Protein AF-0000000078836861 (afdb_homodimer)

Structure (mmCIF, N/CA/C/O backbone):
data_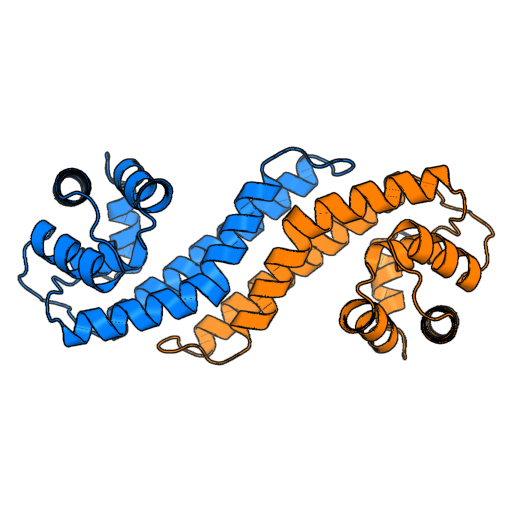AF-0000000078836861-model_v1
#
loop_
_entity.id
_entity.type
_entity.pdbx_description
1 polymer 'TIGR02444 family protein'
#
loop_
_atom_site.group_PDB
_atom_site.id
_atom_site.type_symbol
_atom_site.label_atom_id
_atom_site.label_alt_id
_atom_site.label_comp_id
_atom_site.label_asym_id
_atom_site.label_entity_id
_atom_site.label_seq_id
_atom_site.pdbx_PDB_ins_code
_atom_site.Cartn_x
_atom_site.Cartn_y
_atom_site.Cartn_z
_atom_site.occupancy
_atom_site.B_iso_or_equiv
_atom_site.auth_seq_id
_atom_site.auth_comp_id
_atom_site.auth_asym_id
_atom_site.auth_atom_id
_atom_site.pdbx_PDB_model_num
ATOM 1 N N . MET A 1 1 ? -6.277 30.219 -0.854 1 81.12 1 MET A N 1
ATOM 2 C CA . MET A 1 1 ? -5.488 29.156 -1.475 1 81.12 1 MET A CA 1
ATOM 3 C C . MET A 1 1 ? -5.879 27.797 -0.919 1 81.12 1 MET A C 1
ATOM 5 O O . MET A 1 1 ? -6.148 27.656 0.276 1 81.12 1 MET A O 1
ATOM 9 N N . ASP A 1 2 ? -6.094 26.844 -1.821 1 92.19 2 ASP A N 1
ATOM 10 C CA . ASP A 1 2 ? -6.445 25.469 -1.448 1 92.19 2 ASP A CA 1
ATOM 11 C C . ASP A 1 2 ? -5.316 24.812 -0.662 1 92.19 2 ASP A C 1
ATOM 13 O O . ASP A 1 2 ? -4.141 25.047 -0.934 1 92.19 2 ASP A O 1
ATOM 17 N N . ILE A 1 3 ? -5.59 24.062 0.291 1 95.19 3 ILE A N 1
ATOM 18 C CA . ILE A 1 3 ? -4.598 23.531 1.217 1 95.19 3 ILE A CA 1
ATOM 19 C C . ILE A 1 3 ? -3.59 22.672 0.454 1 95.19 3 ILE A C 1
ATOM 21 O O . ILE A 1 3 ? -2.402 22.656 0.789 1 95.19 3 ILE A O 1
ATOM 25 N N . TRP A 1 4 ? -4.051 22.031 -0.562 1 96.81 4 TRP A N 1
ATOM 26 C CA . TRP A 1 4 ? -3.123 21.188 -1.3 1 96.81 4 TRP A CA 1
ATOM 27 C C . TRP A 1 4 ? -2.096 22.031 -2.051 1 96.81 4 TRP A C 1
ATOM 29 O O . TRP A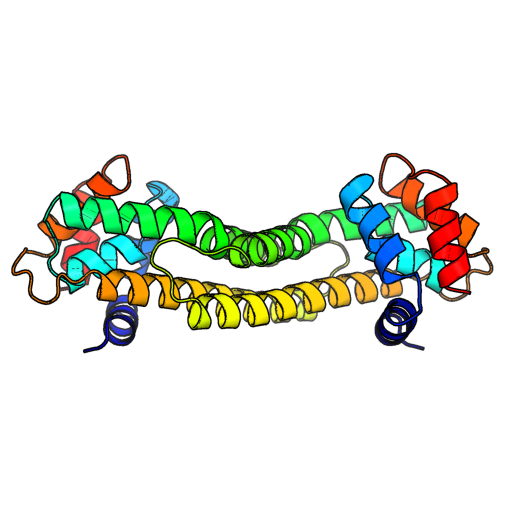 1 4 ? -0.898 21.734 -2.012 1 96.81 4 TRP A O 1
ATOM 39 N N . ASP A 1 5 ? -2.543 23.031 -2.725 1 96.69 5 ASP A N 1
ATOM 40 C CA . ASP A 1 5 ? -1.635 23.938 -3.424 1 96.69 5 ASP A CA 1
ATOM 41 C C . ASP A 1 5 ? -0.66 24.609 -2.451 1 96.69 5 ASP A C 1
ATOM 43 O O . ASP A 1 5 ? 0.527 24.75 -2.752 1 96.69 5 ASP A O 1
ATOM 47 N N . TRP A 1 6 ? -1.239 25 -1.369 1 96.81 6 TRP A N 1
ATOM 48 C CA . TRP A 1 6 ? -0.386 25.594 -0.347 1 96.81 6 TRP A CA 1
ATOM 49 C C . TRP A 1 6 ? 0.679 24.609 0.117 1 96.81 6 TRP A C 1
ATOM 51 O O . TRP A 1 6 ? 1.854 24.969 0.242 1 96.81 6 TRP A O 1
ATOM 61 N N . ALA A 1 7 ? 0.324 23.375 0.418 1 97.38 7 ALA A N 1
ATOM 62 C CA . ALA A 1 7 ? 1.242 22.359 0.918 1 97.38 7 ALA A CA 1
ATOM 63 C C . ALA A 1 7 ? 2.332 22.047 -0.106 1 97.38 7 ALA A C 1
ATOM 65 O O . ALA A 1 7 ? 3.498 21.875 0.253 1 97.38 7 ALA A O 1
ATOM 66 N N . LEU A 1 8 ? 1.899 21.969 -1.376 1 97.12 8 LEU A N 1
ATOM 67 C CA . LEU A 1 8 ? 2.875 21.734 -2.434 1 97.12 8 LEU A CA 1
ATOM 68 C C . LEU A 1 8 ? 3.906 22.859 -2.488 1 97.12 8 LEU A C 1
ATOM 70 O O . LEU A 1 8 ? 5.102 22.594 -2.637 1 97.12 8 LEU A O 1
ATOM 74 N N . ALA A 1 9 ? 3.447 24.078 -2.383 1 97.06 9 ALA A N 1
ATOM 75 C CA . ALA A 1 9 ? 4.348 25.234 -2.369 1 97.06 9 ALA A CA 1
ATOM 76 C C . ALA A 1 9 ? 5.254 25.203 -1.143 1 97.06 9 ALA A C 1
ATOM 78 O O . ALA A 1 9 ? 6.457 25.453 -1.248 1 97.06 9 ALA A O 1
ATOM 79 N N . ALA A 1 10 ? 4.66 24.938 -0.034 1 97 10 ALA A N 1
ATOM 80 C CA . ALA A 1 10 ? 5.414 24.859 1.213 1 97 10 ALA A CA 1
ATOM 81 C C . ALA A 1 10 ? 6.512 23.812 1.122 1 97 10 ALA A C 1
ATOM 83 O O . ALA A 1 10 ? 7.652 24.047 1.521 1 97 10 ALA A O 1
ATOM 84 N N . TYR A 1 11 ? 6.164 22.688 0.61 1 96.12 11 TYR A N 1
ATOM 85 C CA . TYR A 1 11 ? 7.102 21.578 0.541 1 96.12 11 TYR A CA 1
ATOM 86 C C . TYR A 1 11 ? 8.242 21.875 -0.418 1 96.12 11 TYR A C 1
ATOM 88 O O . TYR A 1 11 ? 9.328 21.297 -0.312 1 96.12 11 TYR A O 1
ATOM 96 N N . GLY A 1 12 ? 8.055 22.734 -1.297 1 96.44 12 GLY A N 1
ATOM 97 C CA . GLY A 1 12 ? 9.094 23.156 -2.223 1 96.44 12 GLY A CA 1
ATOM 98 C C . GLY A 1 12 ? 10.094 24.125 -1.598 1 96.44 12 GLY A C 1
ATOM 99 O O . GLY A 1 12 ? 11.156 24.375 -2.166 1 96.44 12 GLY A O 1
ATOM 100 N N . ARG A 1 13 ? 9.828 24.641 -0.448 1 97.12 13 ARG A N 1
ATOM 101 C CA . ARG A 1 13 ? 10.711 25.578 0.228 1 97.12 13 ARG A CA 1
ATOM 102 C C . ARG A 1 13 ? 11.906 24.875 0.855 1 97.12 13 ARG A C 1
ATOM 104 O O . ARG A 1 13 ? 11.758 23.766 1.396 1 97.12 13 ARG A O 1
ATOM 111 N N . PRO A 1 14 ? 13.016 25.594 0.806 1 97.75 14 PRO A N 1
ATOM 112 C CA . PRO A 1 14 ? 14.188 25 1.456 1 97.75 14 PRO A CA 1
ATOM 113 C C . PRO A 1 14 ? 13.961 24.719 2.938 1 97.75 14 PRO A C 1
ATOM 115 O O . PRO A 1 14 ? 13.398 25.547 3.654 1 97.75 14 PRO A O 1
ATOM 118 N N . GLY A 1 15 ? 14.266 23.5 3.355 1 98.12 15 GLY A N 1
ATOM 119 C CA . GLY A 1 15 ? 14.195 23.141 4.766 1 98.12 15 GLY A CA 1
ATOM 120 C C . GLY A 1 15 ? 12.922 22.406 5.137 1 98.12 15 GLY A C 1
ATOM 121 O O . GLY A 1 15 ? 12.891 21.672 6.129 1 98.12 15 GLY A O 1
ATOM 122 N N . VAL A 1 16 ? 11.891 22.609 4.379 1 98.56 16 VAL A N 1
ATOM 123 C CA . VAL A 1 16 ? 10.602 22.031 4.758 1 98.56 16 VAL A CA 1
ATOM 124 C C . VAL A 1 16 ? 10.648 20.516 4.574 1 98.56 16 VAL A C 1
ATOM 126 O O . VAL A 1 16 ? 10.312 19.766 5.496 1 98.56 16 VAL A O 1
ATOM 129 N N . PRO A 1 17 ? 11.148 20.062 3.424 1 98.25 17 PRO A N 1
ATOM 130 C CA . PRO A 1 17 ? 11.188 18.609 3.273 1 98.25 17 PRO A CA 1
ATOM 131 C C . PRO A 1 17 ? 12.047 17.922 4.34 1 98.25 17 PRO A C 1
ATOM 133 O O . PRO A 1 17 ? 11.648 16.891 4.891 1 98.25 17 PRO A O 1
ATOM 136 N N . GLU A 1 18 ? 13.164 18.453 4.664 1 97.94 18 GLU A N 1
ATOM 137 C CA . GLU A 1 18 ? 14.062 17.891 5.664 1 97.94 18 GLU A CA 1
ATOM 138 C C . GLU A 1 18 ? 13.414 17.875 7.047 1 97.94 18 GLU A C 1
ATOM 140 O O . GLU A 1 18 ? 13.516 16.891 7.777 1 97.94 18 GLU A O 1
ATOM 145 N N . ALA A 1 19 ? 12.781 18.953 7.387 1 98.44 19 ALA A N 1
ATOM 146 C CA . ALA A 1 19 ? 12.117 19.047 8.688 1 98.44 19 ALA A CA 1
ATOM 147 C C . ALA A 1 19 ? 10.961 18.062 8.781 1 98.44 19 ALA A C 1
ATOM 149 O O . ALA A 1 19 ? 10.781 17.391 9.805 1 98.44 19 ALA A O 1
ATOM 150 N N . CYS A 1 20 ? 10.188 18.016 7.711 1 98.56 20 CYS A N 1
ATOM 151 C CA . CYS A 1 20 ? 9.07 17.078 7.688 1 98.56 20 CYS A CA 1
ATOM 152 C C . CYS A 1 20 ? 9.555 15.641 7.805 1 98.56 20 CYS A C 1
ATOM 154 O O . CYS A 1 20 ? 8.969 14.844 8.539 1 98.56 20 CYS A O 1
ATOM 156 N N . LEU A 1 21 ? 10.633 15.281 7.129 1 97.75 21 LEU A N 1
ATOM 157 C CA . LEU A 1 21 ? 11.18 13.93 7.176 1 97.75 21 LEU A CA 1
ATOM 158 C C . LEU A 1 21 ? 11.68 13.594 8.578 1 97.75 21 LEU A C 1
ATOM 160 O O . LEU A 1 21 ? 11.469 12.477 9.07 1 97.75 21 LEU A O 1
ATOM 164 N N . ALA A 1 22 ? 12.32 14.5 9.203 1 98.19 22 ALA A N 1
ATOM 165 C CA . ALA A 1 22 ? 12.797 14.305 10.57 1 98.19 22 ALA A CA 1
ATOM 166 C C . ALA A 1 22 ? 11.633 14.07 11.531 1 98.19 22 ALA A C 1
ATOM 168 O O . ALA A 1 22 ? 11.672 13.148 12.352 1 98.19 22 ALA A O 1
ATOM 169 N N . LEU A 1 23 ? 10.617 14.914 11.391 1 98.62 23 LEU A N 1
ATOM 170 C CA . LEU A 1 23 ? 9.438 14.805 12.25 1 98.62 23 LEU A CA 1
ATOM 171 C C . LEU A 1 23 ? 8.734 13.469 12.039 1 98.62 23 LEU A C 1
ATOM 173 O O . LEU A 1 23 ? 8.281 12.836 13 1 98.62 23 LEU A O 1
ATOM 177 N N . GLN A 1 24 ? 8.695 13.047 10.828 1 97.62 24 GLN A N 1
ATOM 178 C CA . GLN A 1 24 ? 8.008 11.812 10.484 1 97.62 24 GLN A CA 1
ATOM 179 C C . GLN A 1 24 ? 8.836 10.594 10.891 1 97.62 24 GLN A C 1
ATOM 181 O O . GLN A 1 24 ? 8.352 9.719 11.617 1 97.62 24 GLN A O 1
ATOM 186 N N . ASP A 1 25 ? 10.156 10.477 10.508 1 96.75 25 ASP A N 1
ATOM 187 C CA . ASP A 1 25 ? 10.977 9.281 10.648 1 96.75 25 ASP A CA 1
ATOM 188 C C . ASP A 1 25 ? 11.555 9.164 12.055 1 96.75 25 ASP A C 1
ATOM 190 O O . ASP A 1 25 ? 11.625 8.07 12.617 1 96.75 25 ASP A O 1
ATOM 194 N N . ASP A 1 26 ? 11.852 10.281 12.664 1 97.88 26 ASP A N 1
ATOM 195 C CA . ASP A 1 26 ? 12.531 10.25 13.961 1 97.88 26 ASP A CA 1
ATOM 196 C C . ASP A 1 26 ? 11.539 10.391 15.109 1 97.88 26 ASP A C 1
ATOM 198 O O . ASP A 1 26 ? 11.773 9.891 16.203 1 97.88 26 ASP A O 1
ATOM 202 N N . HIS A 1 27 ? 10.414 11.031 14.836 1 98.25 27 HIS A N 1
ATOM 203 C CA . HIS A 1 27 ? 9.547 11.344 15.961 1 98.25 27 HIS A CA 1
ATOM 204 C C . HIS A 1 27 ? 8.125 10.844 15.719 1 98.25 27 HIS A C 1
ATOM 206 O O . HIS A 1 27 ? 7.223 11.117 16.516 1 98.25 27 HIS A O 1
ATOM 212 N N . GLY A 1 28 ? 7.883 10.211 14.594 1 98 28 GLY A N 1
ATOM 213 C CA . GLY A 1 28 ? 6.625 9.523 14.336 1 98 28 GLY A CA 1
ATOM 214 C C . GLY A 1 28 ? 5.453 10.469 14.156 1 98 28 GLY A C 1
ATOM 215 O O . GLY A 1 28 ? 4.309 10.102 14.414 1 98 28 GLY A O 1
ATOM 216 N N . GLN A 1 29 ? 5.715 11.695 13.719 1 98.75 29 GLN A N 1
ATOM 217 C CA . GLN A 1 29 ? 4.66 12.695 13.562 1 98.75 29 GLN A CA 1
ATOM 218 C C . GLN A 1 29 ? 3.961 12.539 12.211 1 98.75 29 GLN A C 1
ATOM 220 O O . GLN A 1 29 ? 4.516 11.953 11.281 1 98.75 29 GLN A O 1
ATOM 225 N N . ASN A 1 30 ? 2.775 13.023 12.133 1 98.81 30 ASN A N 1
ATOM 226 C CA . ASN A 1 30 ? 2.033 13.094 10.875 1 98.81 30 ASN A CA 1
ATOM 227 C C . ASN A 1 30 ? 2.188 14.461 10.211 1 98.81 30 ASN A C 1
ATOM 229 O O . ASN A 1 30 ? 1.604 15.445 10.664 1 98.81 30 ASN A O 1
ATOM 233 N N . THR A 1 31 ? 2.811 14.5 9.125 1 98.56 31 THR A N 1
ATOM 234 C CA . THR A 1 31 ? 3.195 15.773 8.539 1 98.56 31 THR A CA 1
ATOM 235 C C . THR A 1 31 ? 1.983 16.484 7.934 1 98.56 31 THR A C 1
ATOM 237 O O . THR A 1 31 ? 1.913 17.703 7.926 1 98.56 31 THR A O 1
ATOM 240 N N . CYS A 1 32 ? 1.011 15.742 7.445 1 98.69 32 CYS A N 1
ATOM 241 C CA . CYS A 1 32 ? -0.211 16.359 6.945 1 98.69 32 CYS A CA 1
ATOM 242 C C . CYS A 1 32 ? -0.931 17.125 8.047 1 98.69 32 CYS A C 1
ATOM 244 O O . CYS A 1 32 ? -1.385 18.25 7.84 1 98.69 32 CYS A O 1
ATOM 246 N N . LEU A 1 33 ? -1.012 16.484 9.203 1 98.5 33 LEU A N 1
ATOM 247 C CA . LEU A 1 33 ? -1.643 17.141 10.344 1 98.5 33 LEU A CA 1
ATOM 248 C C . LEU A 1 33 ? -0.888 18.406 10.742 1 98.5 33 LEU A C 1
ATOM 250 O O . LEU A 1 33 ? -1.501 19.438 10.984 1 98.5 33 LEU A O 1
ATOM 254 N N . LEU A 1 34 ? 0.422 18.312 10.766 1 98.5 34 LEU A N 1
ATOM 255 C CA . LEU A 1 34 ? 1.25 19.453 11.141 1 98.5 34 LEU A CA 1
ATOM 256 C C . LEU A 1 34 ? 1.092 20.594 10.133 1 98.5 34 LEU A C 1
ATOM 258 O O . LEU A 1 34 ? 0.853 21.734 10.516 1 98.5 34 LEU A O 1
ATOM 262 N N . LEU A 1 35 ? 1.194 20.281 8.859 1 97.75 35 LEU A N 1
ATOM 263 C CA . LEU A 1 35 ? 1.093 21.297 7.816 1 97.75 35 LEU A CA 1
ATOM 264 C C . LEU A 1 35 ? -0.293 21.922 7.809 1 97.75 35 LEU A C 1
ATOM 266 O O . LEU A 1 35 ? -0.423 23.141 7.629 1 97.75 35 LEU A O 1
ATOM 270 N N . TRP A 1 36 ? -1.303 21.156 8.047 1 97.94 36 TRP A N 1
ATOM 271 C CA . TRP A 1 36 ? -2.654 21.703 8.133 1 97.94 36 TRP A CA 1
ATOM 272 C C . TRP A 1 36 ? -2.766 22.688 9.297 1 97.94 36 TRP A C 1
ATOM 274 O O . TRP A 1 36 ? -3.334 23.766 9.141 1 97.94 36 TRP A O 1
ATOM 284 N N . ALA A 1 37 ? -2.24 22.297 10.414 1 97.25 37 ALA A N 1
ATOM 285 C CA . ALA A 1 37 ? -2.334 23.156 11.594 1 97.25 37 ALA A CA 1
ATOM 286 C C . ALA A 1 37 ? -1.65 24.5 11.344 1 97.25 37 ALA A C 1
ATOM 288 O O . ALA A 1 37 ? -2.18 25.547 11.703 1 97.25 37 ALA A O 1
ATOM 289 N N . ALA A 1 38 ? -0.507 24.438 10.758 1 96.31 38 ALA A N 1
ATOM 290 C CA . ALA A 1 38 ? 0.21 25.672 10.43 1 96.31 38 ALA A CA 1
ATOM 291 C C . ALA A 1 38 ? -0.573 26.516 9.422 1 96.31 38 ALA A C 1
ATOM 293 O O . ALA A 1 38 ? -0.676 27.734 9.57 1 96.31 38 ALA A O 1
ATOM 294 N N . TRP A 1 39 ? -1.099 25.875 8.438 1 96 39 TRP A N 1
ATOM 295 C CA . TRP A 1 39 ? -1.865 26.516 7.375 1 96 39 TRP A CA 1
ATOM 296 C C . TRP A 1 39 ? -3.131 27.156 7.93 1 96 39 TRP A C 1
ATOM 298 O O . TRP A 1 39 ? -3.455 28.297 7.59 1 96 39 TRP A O 1
ATOM 308 N N . ALA A 1 40 ? -3.826 26.453 8.828 1 95.06 40 ALA A N 1
ATOM 309 C CA . ALA A 1 40 ? -5.121 26.875 9.344 1 95.06 40 ALA A CA 1
ATOM 310 C C . ALA A 1 40 ? -4.957 27.797 10.555 1 95.06 40 ALA A C 1
ATOM 312 O O . ALA A 1 40 ? -5.898 28.469 10.953 1 95.06 40 ALA A O 1
ATOM 313 N N . GLY A 1 41 ? -3.793 27.781 11.117 1 94.44 41 GLY A N 1
ATOM 314 C CA . GLY A 1 41 ? -3.648 28.422 12.414 1 94.44 41 GLY A CA 1
ATOM 315 C C . GLY A 1 41 ? -4.488 27.781 13.5 1 94.44 41 GLY A C 1
ATOM 316 O O . GLY A 1 41 ? -5.145 28.469 14.273 1 94.44 41 GLY A O 1
ATOM 317 N N . ALA A 1 42 ? -4.492 26.516 13.5 1 91.12 42 ALA A N 1
ATOM 318 C CA . ALA A 1 42 ? -5.363 25.766 14.398 1 91.12 42 ALA A CA 1
ATOM 319 C C . ALA A 1 42 ? -4.68 25.516 15.742 1 91.12 42 ALA A C 1
ATOM 321 O O . ALA A 1 42 ? -3.527 25.078 15.789 1 91.12 42 ALA A O 1
ATOM 322 N N . SER A 1 43 ? -5.438 25.812 16.781 1 89.06 43 SER A N 1
ATOM 323 C CA . SER A 1 43 ? -4.887 25.547 18.109 1 89.06 43 SER A CA 1
ATOM 324 C C . SER A 1 43 ? -5.977 25.094 19.078 1 89.06 43 SER A C 1
ATOM 326 O O . SER A 1 43 ? -5.688 24.734 20.219 1 89.06 43 SER A O 1
ATOM 328 N N . GLY A 1 44 ? -7.176 25.031 18.703 1 92.38 44 GLY A N 1
ATOM 329 C CA . GLY A 1 44 ? -8.242 24.594 19.594 1 92.38 44 GLY A CA 1
ATOM 330 C C . GLY A 1 44 ? -8.188 23.109 19.906 1 92.38 44 GLY A C 1
ATOM 331 O O . GLY A 1 44 ? -8.102 22.281 18.984 1 92.38 44 GLY A O 1
ATOM 332 N N . PRO A 1 45 ? -8.203 22.781 21.141 1 94.81 45 PRO A N 1
ATOM 333 C CA . PRO A 1 45 ? -8.008 21.391 21.562 1 94.81 45 PRO A CA 1
ATOM 334 C C . PRO A 1 45 ? -9.016 20.438 20.938 1 94.81 45 PRO A C 1
ATOM 336 O O . PRO A 1 45 ? -8.656 19.344 20.5 1 94.81 45 PRO A O 1
ATOM 339 N N . GLU A 1 46 ? -10.297 20.812 20.875 1 95.31 46 GLU A N 1
ATOM 340 C CA . GLU A 1 46 ? -11.312 19.906 20.328 1 95.31 46 GLU A CA 1
ATOM 341 C C . GLU A 1 46 ? -11.125 19.719 18.828 1 95.31 46 GLU A C 1
ATOM 343 O O . GLU A 1 46 ? -11.258 18.594 18.328 1 95.31 46 GLU A O 1
ATOM 348 N N . LEU A 1 47 ? -10.836 20.781 18.172 1 96 47 LEU A N 1
ATOM 349 C CA . LEU A 1 47 ? -10.578 20.703 16.734 1 96 47 LEU A CA 1
ATOM 350 C C . LEU A 1 47 ? -9.367 19.828 16.438 1 96 47 LEU A C 1
ATOM 352 O O . LEU A 1 47 ? -9.414 18.984 15.555 1 96 47 LEU A O 1
ATOM 356 N N . LEU A 1 48 ? -8.32 20.016 17.219 1 97.31 48 LEU A N 1
ATOM 357 C CA . LEU A 1 48 ? -7.082 19.266 17.016 1 97.31 48 LEU A CA 1
ATOM 358 C C . LEU A 1 48 ? -7.293 17.781 17.344 1 97.31 48 LEU A C 1
ATOM 360 O O . LEU A 1 48 ? -6.707 16.922 16.703 1 97.31 48 LEU A O 1
ATOM 364 N N . ARG A 1 49 ? -8.117 17.547 18.312 1 97.38 49 ARG A N 1
ATOM 365 C CA . ARG A 1 49 ? -8.422 16.156 18.656 1 97.38 49 ARG A CA 1
ATOM 366 C C . ARG A 1 49 ? -9.133 15.461 17.5 1 97.38 49 ARG A C 1
ATOM 368 O O . ARG A 1 49 ? -8.773 14.344 17.125 1 97.38 49 ARG A O 1
ATOM 375 N N . ARG A 1 50 ? -10.117 16.094 16.922 1 97.31 50 ARG A N 1
ATOM 376 C CA . ARG A 1 50 ? -10.852 15.531 15.789 1 97.31 50 ARG A CA 1
ATOM 377 C C . ARG A 1 50 ? -9.938 15.336 14.578 1 97.31 50 ARG A C 1
ATOM 379 O O . ARG A 1 50 ? -10.023 14.32 13.891 1 97.31 50 ARG A O 1
ATOM 386 N N . ALA A 1 51 ? -9.109 16.328 14.359 1 98.25 51 ALA A N 1
ATOM 387 C CA . ALA A 1 51 ? -8.164 16.266 13.242 1 98.25 51 ALA A CA 1
ATOM 388 C C . ALA A 1 51 ? -7.199 15.086 13.414 1 98.25 51 ALA A C 1
ATOM 390 O O . ALA A 1 51 ? -6.949 14.336 12.461 1 98.25 51 ALA A O 1
ATOM 391 N N . ALA A 1 52 ? -6.664 14.914 14.609 1 98.62 52 ALA A N 1
ATOM 392 C CA . ALA A 1 52 ? -5.723 13.828 14.891 1 98.62 52 ALA A CA 1
ATOM 393 C C . ALA A 1 52 ? -6.391 12.469 14.727 1 98.62 52 ALA A C 1
ATOM 395 O O . ALA A 1 52 ? -5.777 11.523 14.227 1 98.62 52 ALA A O 1
ATOM 396 N N . GLU A 1 53 ? -7.652 12.383 15.133 1 98.31 53 GLU A N 1
ATOM 397 C CA . GLU A 1 53 ? -8.398 11.141 14.977 1 98.31 53 GLU A CA 1
ATOM 398 C C . GLU A 1 53 ? -8.578 10.781 13.508 1 98.31 53 GLU A C 1
ATOM 400 O O . GLU A 1 53 ? -8.383 9.633 13.109 1 98.31 53 GLU A O 1
ATOM 405 N N . THR A 1 54 ? -8.93 11.797 12.742 1 98.44 54 THR A N 1
ATOM 406 C CA . THR A 1 54 ? -9.07 11.609 11.297 1 98.44 54 THR A CA 1
ATOM 407 C C . THR A 1 54 ? -7.742 11.188 10.68 1 98.44 54 THR A C 1
ATOM 409 O O . THR A 1 54 ? -7.688 10.242 9.891 1 98.44 54 THR A O 1
ATOM 412 N N . ALA A 1 55 ? -6.691 11.844 11.047 1 98.81 55 ALA A N 1
ATOM 413 C CA . ALA A 1 55 ? -5.367 11.562 10.5 1 98.81 55 ALA A CA 1
ATOM 414 C C . ALA A 1 55 ? -4.902 10.156 10.883 1 98.81 55 ALA A C 1
ATOM 416 O O . ALA A 1 55 ? -4.34 9.438 10.047 1 98.81 55 ALA A O 1
ATOM 417 N N . ARG A 1 56 ? -5.172 9.742 12.102 1 98.62 56 ARG A N 1
ATOM 418 C CA . ARG A 1 56 ? -4.742 8.43 12.57 1 98.62 56 ARG A CA 1
ATOM 419 C C . ARG A 1 56 ? -5.43 7.316 11.781 1 98.62 56 ARG A C 1
ATOM 421 O O . ARG A 1 56 ? -4.777 6.371 11.336 1 98.62 56 ARG A O 1
ATOM 428 N N . ALA A 1 57 ? -6.68 7.492 11.641 1 98.5 57 ALA A N 1
ATOM 429 C CA . ALA A 1 57 ? -7.453 6.469 10.945 1 98.5 57 ALA A CA 1
ATOM 430 C C . ALA A 1 57 ? -7.027 6.359 9.484 1 98.5 57 ALA A C 1
ATOM 432 O O . ALA A 1 57 ? -6.82 5.254 8.969 1 98.5 57 ALA A O 1
ATOM 433 N N . TRP A 1 58 ? -6.836 7.5 8.812 1 98.81 58 TRP A N 1
ATOM 434 C CA . TRP A 1 58 ? -6.496 7.508 7.395 1 98.81 58 TRP A CA 1
ATOM 435 C C . TRP A 1 58 ? -5.051 7.07 7.184 1 98.81 58 TRP A C 1
ATOM 437 O O . TRP A 1 58 ? -4.746 6.371 6.211 1 98.81 58 TRP A O 1
ATOM 447 N N . GLU A 1 59 ? -4.18 7.504 8.047 1 98.69 59 GLU A N 1
ATOM 448 C CA . GLU A 1 59 ? -2.787 7.07 7.965 1 98.69 59 GLU A CA 1
ATOM 449 C C . GLU A 1 59 ? -2.68 5.551 8.07 1 98.69 59 GLU A C 1
ATOM 451 O O . GLU A 1 59 ? -1.982 4.914 7.277 1 98.69 59 GLU A O 1
ATOM 456 N N . ALA A 1 60 ? -3.344 4.941 8.992 1 98.44 60 ALA A N 1
ATOM 457 C CA . ALA A 1 60 ? -3.299 3.496 9.195 1 98.44 60 ALA A CA 1
ATOM 458 C C . ALA A 1 60 ? -3.891 2.756 8.008 1 98.44 60 ALA A C 1
ATOM 460 O O . ALA A 1 60 ? -3.377 1.711 7.598 1 98.44 60 ALA A O 1
ATOM 461 N N . ALA A 1 61 ? -4.922 3.33 7.445 1 98.62 61 ALA A N 1
ATOM 462 C CA . ALA A 1 61 ? -5.652 2.641 6.387 1 98.62 61 ALA A CA 1
ATOM 463 C C . ALA A 1 61 ? -4.945 2.787 5.043 1 98.62 61 ALA A C 1
ATOM 465 O O . ALA A 1 61 ? -4.914 1.849 4.246 1 98.62 61 ALA A O 1
ATOM 466 N N . ALA A 1 62 ? -4.332 3.949 4.812 1 98.75 62 ALA A N 1
ATOM 467 C CA . ALA A 1 62 ? -3.922 4.25 3.443 1 98.75 62 ALA A CA 1
ATOM 468 C C . ALA A 1 62 ? -2.455 4.664 3.389 1 98.75 62 ALA A C 1
ATOM 470 O O . ALA A 1 62 ? -1.647 4.023 2.711 1 98.75 62 ALA A O 1
ATOM 471 N N . VAL A 1 63 ? -2.084 5.668 4.16 1 98.81 63 VAL A N 1
ATOM 472 C CA . VAL A 1 63 ? -0.792 6.316 3.965 1 98.81 63 VAL A CA 1
ATOM 473 C C . VAL A 1 63 ? 0.331 5.352 4.34 1 98.81 63 VAL A C 1
ATOM 475 O O . VAL A 1 63 ? 1.261 5.137 3.561 1 98.81 63 VAL A O 1
ATOM 478 N N . LEU A 1 64 ? 0.212 4.738 5.5 1 98.31 64 LEU A N 1
ATOM 479 C CA . LEU A 1 64 ? 1.305 3.924 6.023 1 98.31 64 LEU A CA 1
ATOM 480 C C . LEU A 1 64 ? 1.529 2.691 5.156 1 98.31 64 LEU A C 1
ATOM 482 O O . LEU A 1 64 ? 2.66 2.4 4.762 1 98.31 64 LEU A O 1
ATOM 486 N N . PRO A 1 65 ? 0.47 1.936 4.777 1 98.75 65 PRO A N 1
ATOM 487 C CA . PRO A 1 65 ? 0.728 0.775 3.922 1 98.75 65 PRO A CA 1
ATOM 488 C C . PRO A 1 65 ? 1.327 1.158 2.57 1 98.75 65 PRO A C 1
ATOM 490 O O . PRO A 1 65 ? 2.178 0.438 2.043 1 98.75 65 PRO A O 1
ATOM 493 N N . LEU A 1 66 ? 0.91 2.248 1.981 1 98.88 66 LEU A N 1
ATOM 494 C CA . LEU A 1 66 ? 1.45 2.695 0.702 1 98.88 66 LEU A CA 1
ATOM 495 C C . LEU A 1 66 ? 2.908 3.117 0.845 1 98.88 66 LEU A C 1
ATOM 497 O O . LEU A 1 66 ? 3.74 2.789 -0.005 1 98.88 66 LEU A O 1
ATOM 501 N N . ARG A 1 67 ? 3.238 3.826 1.919 1 98.44 67 ARG A N 1
ATOM 502 C CA . ARG A 1 67 ? 4.613 4.223 2.199 1 98.44 67 ARG A CA 1
ATOM 503 C C . ARG A 1 67 ? 5.504 3 2.406 1 98.44 67 ARG A C 1
ATOM 505 O O . ARG A 1 67 ? 6.637 2.963 1.927 1 98.44 67 ARG A O 1
ATOM 512 N N . GLN A 1 68 ? 4.996 2.041 3.117 1 97.75 68 GLN A N 1
ATOM 513 C CA . GLN A 1 68 ? 5.73 0.799 3.338 1 97.75 68 GLN A CA 1
ATOM 514 C C . GLN A 1 68 ? 6.051 0.107 2.018 1 97.75 68 GLN A C 1
ATOM 516 O O . GLN A 1 68 ? 7.184 -0.328 1.799 1 97.75 68 GLN A O 1
ATOM 521 N N . ALA A 1 69 ? 5.039 -0.018 1.187 1 98.75 69 ALA A N 1
ATOM 522 C CA . ALA A 1 69 ? 5.25 -0.639 -0.119 1 98.75 69 ALA A CA 1
ATOM 523 C C . ALA A 1 69 ? 6.293 0.126 -0.929 1 98.75 69 ALA A C 1
ATOM 525 O O . ALA A 1 69 ? 7.223 -0.471 -1.474 1 98.75 69 ALA A O 1
ATOM 526 N N . ARG A 1 70 ? 6.113 1.482 -0.999 1 98.81 70 ARG A N 1
ATOM 527 C CA . ARG A 1 70 ? 7.039 2.311 -1.768 1 98.81 70 ARG A CA 1
ATOM 528 C C . ARG A 1 70 ? 8.477 2.1 -1.307 1 98.81 70 ARG A C 1
ATOM 530 O O . ARG A 1 70 ? 9.383 1.939 -2.129 1 98.81 70 ARG A O 1
ATOM 537 N N . ARG A 1 71 ? 8.68 2.066 -0.015 1 97.94 71 ARG A N 1
ATOM 538 C CA . ARG A 1 71 ? 10.016 1.93 0.553 1 97.94 71 ARG A CA 1
ATOM 539 C C . ARG A 1 71 ? 10.578 0.539 0.288 1 97.94 71 ARG A C 1
ATOM 541 O O . ARG A 1 71 ? 11.758 0.396 -0.046 1 97.94 71 ARG A O 1
ATOM 548 N N . ALA A 1 72 ? 9.758 -0.472 0.473 1 98.31 72 ALA A N 1
ATOM 549 C CA . ALA A 1 72 ? 10.219 -1.85 0.305 1 98.31 72 ALA A CA 1
ATOM 550 C C . ALA A 1 72 ? 10.586 -2.135 -1.148 1 98.31 72 ALA A C 1
ATOM 552 O O . ALA A 1 72 ? 11.578 -2.812 -1.425 1 98.31 72 ALA A O 1
ATOM 553 N N . ILE A 1 73 ? 9.812 -1.604 -2.066 1 98.5 73 ILE A N 1
ATOM 554 C CA . ILE A 1 73 ? 9.984 -1.849 -3.492 1 98.5 73 ILE A CA 1
ATOM 555 C C . ILE A 1 73 ? 11.266 -1.167 -3.982 1 98.5 73 ILE A C 1
ATOM 557 O O . ILE A 1 73 ? 11.82 -1.55 -5.012 1 98.5 73 ILE A O 1
ATOM 561 N N . LYS A 1 74 ? 11.688 -0.151 -3.312 1 97.94 74 LYS A N 1
ATOM 562 C CA . LYS A 1 74 ? 12.859 0.612 -3.727 1 97.94 74 LYS A CA 1
ATOM 563 C C . LYS A 1 74 ? 14.094 -0.285 -3.83 1 97.94 74 LYS A C 1
ATOM 565 O O . LYS A 1 74 ? 14.883 -0.159 -4.77 1 97.94 74 LYS A O 1
ATOM 570 N N . ALA A 1 75 ? 14.234 -1.181 -2.902 1 97.19 75 ALA A N 1
ATOM 571 C CA . ALA A 1 75 ? 15.391 -2.076 -2.895 1 97.19 75 ALA A CA 1
ATOM 572 C C . ALA A 1 75 ? 15.242 -3.168 -3.951 1 97.19 75 ALA A C 1
ATOM 574 O O . ALA A 1 75 ? 14.125 -3.602 -4.254 1 97.19 75 ALA A O 1
ATOM 575 N N . PRO A 1 76 ? 16.375 -3.648 -4.438 1 97.56 76 PRO A N 1
ATOM 576 C CA . PRO A 1 76 ? 16.297 -4.801 -5.336 1 97.56 76 PRO A CA 1
ATOM 577 C C . PRO A 1 76 ? 15.562 -5.988 -4.707 1 97.56 76 PRO A C 1
ATOM 579 O O . PRO A 1 76 ? 15.727 -6.254 -3.512 1 97.56 76 PRO A O 1
ATOM 582 N N . GLN A 1 77 ? 14.711 -6.586 -5.527 1 97.38 77 GLN A N 1
ATOM 583 C CA . GLN A 1 77 ? 13.93 -7.75 -5.113 1 97.38 77 GLN A CA 1
ATOM 584 C C . GLN A 1 77 ? 14.352 -8.992 -5.895 1 97.38 77 GLN A C 1
ATOM 586 O O . GLN A 1 77 ? 14.461 -8.953 -7.121 1 97.38 77 GLN A O 1
ATOM 591 N N . PRO A 1 78 ? 14.547 -10.07 -5.184 1 96.44 78 PRO A N 1
ATOM 592 C CA . PRO A 1 78 ? 14.984 -11.281 -5.883 1 96.44 78 PRO A CA 1
ATOM 593 C C . PRO A 1 78 ? 14.023 -11.695 -6.996 1 96.44 78 PRO A C 1
ATOM 595 O O . PRO A 1 78 ? 12.836 -11.891 -6.746 1 96.44 78 PRO A O 1
ATOM 598 N N . GLY A 1 79 ? 14.594 -11.781 -8.219 1 96.62 79 GLY A N 1
ATOM 599 C CA . GLY A 1 79 ? 13.836 -12.32 -9.336 1 96.62 79 GLY A CA 1
ATOM 600 C C . GLY A 1 79 ? 12.992 -11.273 -10.039 1 96.62 79 GLY A C 1
ATOM 601 O O . GLY A 1 79 ? 12.383 -11.562 -11.078 1 96.62 79 GLY A O 1
ATOM 602 N N . ILE A 1 80 ? 12.984 -10.078 -9.508 1 98.31 80 ILE A N 1
ATOM 603 C CA . ILE A 1 80 ? 12.164 -9.031 -10.102 1 98.31 80 ILE A CA 1
ATOM 604 C C . ILE A 1 80 ? 13.047 -8.07 -10.898 1 98.31 80 ILE A C 1
ATOM 606 O O . ILE A 1 80 ? 14.055 -7.582 -10.383 1 98.31 80 ILE A O 1
ATOM 610 N N . ALA A 1 81 ? 12.625 -7.848 -12.109 1 97.88 81 ALA A N 1
ATOM 611 C CA . ALA A 1 81 ? 13.367 -6.93 -12.977 1 97.88 81 ALA A CA 1
ATOM 612 C C . ALA A 1 81 ? 13.305 -5.5 -12.438 1 97.88 81 ALA A C 1
ATOM 614 O O . ALA A 1 81 ? 12.25 -5.055 -11.969 1 97.88 81 ALA A O 1
ATOM 615 N N . ASP A 1 82 ? 14.398 -4.766 -12.578 1 97.94 82 ASP A N 1
ATOM 616 C CA . ASP A 1 82 ? 14.516 -3.412 -12.039 1 97.94 82 ASP A CA 1
ATOM 617 C C . ASP A 1 82 ? 13.492 -2.477 -12.68 1 97.94 82 ASP A C 1
ATOM 619 O O . ASP A 1 82 ? 12.875 -1.654 -12 1 97.94 82 ASP A O 1
ATOM 623 N N . ASP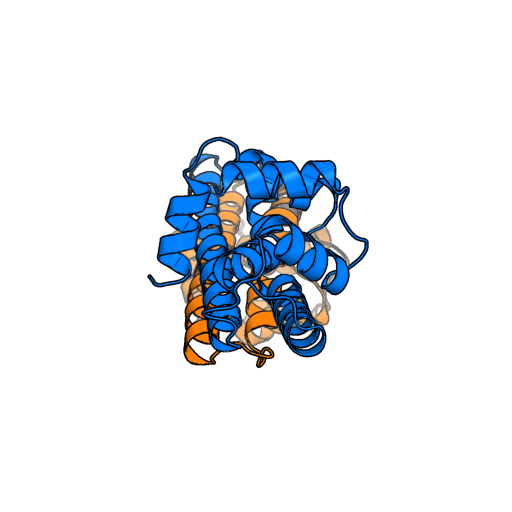 A 1 83 ? 13.328 -2.58 -13.977 1 98.31 83 ASP A N 1
ATOM 624 C CA . ASP A 1 83 ? 12.414 -1.685 -14.68 1 98.31 83 ASP A CA 1
ATOM 625 C C . ASP A 1 83 ? 10.977 -1.889 -14.211 1 98.31 83 ASP A C 1
ATOM 627 O O . ASP A 1 83 ? 10.242 -0.92 -14.008 1 98.31 83 ASP A O 1
ATOM 631 N N . ALA A 1 84 ? 10.539 -3.129 -14.031 1 98.25 84 ALA A N 1
ATOM 632 C CA . ALA A 1 84 ? 9.203 -3.445 -13.547 1 98.25 84 ALA A CA 1
ATOM 633 C C . ALA A 1 84 ? 9 -2.953 -12.117 1 98.25 84 ALA A C 1
ATOM 635 O O . ALA A 1 84 ? 7.961 -2.377 -11.789 1 98.25 84 ALA A O 1
ATOM 636 N N . ARG A 1 85 ? 10 -3.217 -11.297 1 98.38 85 ARG A N 1
ATOM 637 C CA . ARG A 1 85 ? 9.992 -2.775 -9.906 1 98.38 85 ARG A CA 1
ATOM 638 C C . ARG A 1 85 ? 9.852 -1.26 -9.82 1 98.38 85 ARG A C 1
ATOM 640 O O . ARG A 1 85 ? 8.992 -0.755 -9.086 1 98.38 85 ARG A O 1
ATOM 647 N N . GLU A 1 86 ? 10.648 -0.561 -10.625 1 98.56 86 GLU A N 1
ATOM 648 C CA . GLU A 1 86 ? 10.664 0.899 -10.594 1 98.56 86 GLU A CA 1
ATOM 649 C C . GLU A 1 86 ? 9.352 1.473 -11.133 1 98.56 86 GLU A C 1
ATOM 651 O O . GLU A 1 86 ? 8.883 2.506 -10.656 1 98.56 86 GLU A O 1
ATOM 656 N N . ALA A 1 87 ? 8.766 0.852 -12.156 1 98.81 87 ALA A N 1
ATOM 657 C CA . ALA A 1 87 ? 7.48 1.294 -12.688 1 98.81 87 ALA A CA 1
ATOM 658 C C . ALA A 1 87 ? 6.383 1.201 -11.633 1 98.81 87 ALA A C 1
ATOM 660 O O . ALA A 1 87 ? 5.602 2.139 -11.453 1 98.81 87 ALA A O 1
ATOM 661 N N . LEU A 1 88 ? 6.363 0.094 -10.914 1 98.88 88 LEU A N 1
ATOM 662 C CA . LEU A 1 88 ? 5.363 -0.049 -9.867 1 98.88 88 LEU A CA 1
ATOM 663 C C . LEU A 1 88 ? 5.609 0.95 -8.742 1 98.88 88 LEU A C 1
ATOM 665 O O . LEU A 1 88 ? 4.668 1.523 -8.195 1 98.88 88 LEU A O 1
ATOM 669 N N . ARG A 1 89 ? 6.895 1.114 -8.391 1 98.88 89 ARG A N 1
ATOM 670 C CA . ARG A 1 89 ? 7.227 2.061 -7.328 1 98.88 89 ARG A CA 1
ATOM 671 C C . ARG A 1 89 ? 6.68 3.449 -7.641 1 98.88 89 ARG A C 1
ATOM 673 O O . ARG A 1 89 ? 6.141 4.121 -6.758 1 98.88 89 ARG A O 1
ATOM 680 N N . THR A 1 90 ? 6.793 3.828 -8.891 1 98.81 90 THR A N 1
ATOM 681 C CA . THR A 1 90 ? 6.305 5.129 -9.336 1 98.81 90 THR A CA 1
ATOM 682 C C . THR A 1 90 ? 4.789 5.223 -9.172 1 98.81 90 THR A C 1
ATOM 684 O O . THR A 1 90 ? 4.273 6.246 -8.719 1 98.81 90 THR A O 1
ATOM 687 N N . GLU A 1 91 ? 4.078 4.191 -9.523 1 98.94 91 GLU A N 1
ATOM 688 C CA . GLU A 1 91 ? 2.625 4.16 -9.383 1 98.94 91 GLU A CA 1
ATOM 689 C C . GLU A 1 91 ? 2.215 4.203 -7.91 1 98.94 91 GLU A C 1
ATOM 691 O O . GLU A 1 91 ? 1.261 4.895 -7.547 1 98.94 91 GLU A O 1
ATOM 696 N N . V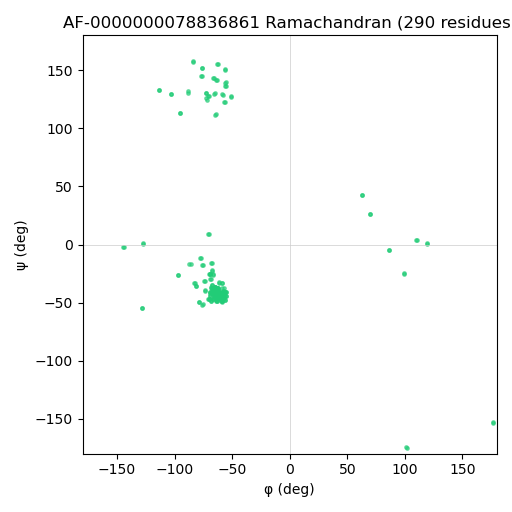AL A 1 92 ? 2.949 3.494 -7.074 1 98.94 92 VAL A N 1
ATOM 697 C CA . VAL A 1 92 ? 2.65 3.455 -5.645 1 98.94 92 VAL A CA 1
ATOM 698 C C . VAL A 1 92 ? 2.904 4.828 -5.027 1 98.94 92 VAL A C 1
ATOM 700 O O . VAL A 1 92 ? 2.129 5.289 -4.184 1 98.94 92 VAL A O 1
ATOM 703 N N . LYS A 1 93 ? 3.98 5.461 -5.441 1 98.75 93 LYS A N 1
ATOM 704 C CA . LYS A 1 93 ? 4.277 6.816 -4.988 1 98.75 93 LYS A CA 1
ATOM 705 C C . LYS A 1 93 ? 3.131 7.77 -5.32 1 98.75 93 LYS A C 1
ATOM 707 O O . LYS A 1 93 ? 2.758 8.609 -4.5 1 98.75 93 LYS A O 1
ATOM 712 N N . ALA A 1 94 ? 2.561 7.641 -6.492 1 98.88 94 ALA A N 1
ATOM 713 C CA . ALA A 1 94 ? 1.431 8.477 -6.895 1 98.88 94 ALA A CA 1
ATOM 714 C C . ALA A 1 94 ? 0.221 8.234 -6 1 98.88 94 ALA A C 1
ATOM 716 O O . ALA A 1 94 ? -0.481 9.172 -5.621 1 98.88 94 ALA A O 1
ATOM 717 N N . CYS A 1 95 ? -0.042 6.957 -5.672 1 98.88 95 CYS A N 1
ATOM 718 C CA . CYS A 1 95 ? -1.13 6.629 -4.758 1 98.88 95 CYS A CA 1
ATOM 719 C C . CYS A 1 95 ? -0.879 7.223 -3.377 1 98.88 95 CYS A C 1
ATOM 721 O O . CYS A 1 95 ? -1.803 7.73 -2.738 1 98.88 95 CYS A O 1
ATOM 723 N N . GLU A 1 96 ? 0.393 7.125 -2.895 1 98.81 96 GLU A N 1
ATOM 724 C CA . GLU A 1 96 ? 0.767 7.676 -1.595 1 98.81 96 GLU A CA 1
ATOM 725 C C . GLU A 1 96 ? 0.512 9.18 -1.538 1 98.81 96 GLU A C 1
ATOM 727 O O . GLU A 1 96 ? -0.087 9.68 -0.582 1 98.81 96 GLU A O 1
ATOM 732 N N . LEU A 1 97 ? 0.867 9.891 -2.588 1 98.62 97 LEU A N 1
ATOM 733 C CA . LEU A 1 97 ? 0.657 11.328 -2.668 1 98.62 97 LEU A CA 1
ATOM 734 C C . LEU A 1 97 ? -0.831 11.664 -2.705 1 98.62 97 LEU A C 1
ATOM 736 O O . LEU A 1 97 ? -1.272 12.625 -2.074 1 98.62 97 LEU A O 1
ATOM 740 N N . HIS A 1 98 ? -1.571 10.914 -3.428 1 98.88 98 HIS A N 1
ATOM 741 C CA . HIS A 1 98 ? -3.016 11.102 -3.479 1 98.88 98 HIS A CA 1
ATOM 742 C C . HIS A 1 98 ? -3.65 10.883 -2.109 1 98.88 98 HIS A C 1
ATOM 744 O O . HIS A 1 98 ? -4.555 11.617 -1.712 1 98.88 98 HIS A O 1
ATOM 750 N N . ALA A 1 99 ? -3.148 9.875 -1.412 1 98.88 99 ALA A N 1
ATOM 751 C CA . ALA A 1 99 ? -3.639 9.617 -0.061 1 98.88 99 ALA A CA 1
ATOM 752 C C . ALA A 1 99 ? -3.371 10.812 0.855 1 98.88 99 ALA A C 1
ATOM 754 O O . ALA A 1 99 ? -4.219 11.172 1.674 1 98.88 99 ALA A O 1
ATOM 755 N N . GLU A 1 100 ? -2.164 11.391 0.72 1 98.69 100 GLU A N 1
ATOM 756 C CA . GLU A 1 100 ? -1.83 12.578 1.508 1 98.69 100 GLU A CA 1
ATOM 757 C C . GLU A 1 100 ? -2.738 13.75 1.152 1 98.69 100 GLU A C 1
ATOM 759 O O . GLU A 1 100 ? -3.176 14.492 2.033 1 98.69 100 GLU A O 1
ATOM 764 N N . ARG A 1 101 ? -3.068 13.867 -0.108 1 98.75 101 ARG A N 1
ATOM 765 C CA . ARG A 1 101 ? -3.967 14.93 -0.554 1 98.75 101 ARG A CA 1
ATOM 766 C C . ARG A 1 101 ? -5.363 14.75 0.033 1 98.75 101 ARG A C 1
ATOM 768 O O . ARG A 1 101 ? -5.973 15.711 0.506 1 98.75 101 ARG A O 1
ATOM 775 N N . VAL A 1 102 ? -5.84 13.594 0.002 1 98.81 102 VAL A N 1
ATOM 776 C CA . VAL A 1 102 ? -7.152 13.281 0.562 1 98.81 102 VAL A CA 1
ATOM 777 C C . VAL A 1 102 ? -7.191 13.68 2.037 1 98.81 102 VAL A C 1
ATOM 779 O O . VAL A 1 102 ? -8.156 14.297 2.496 1 98.81 102 VAL A O 1
ATOM 782 N N . LEU A 1 103 ? -6.137 13.336 2.748 1 98.75 103 LEU A N 1
ATOM 783 C CA . LEU A 1 103 ? -6.09 13.664 4.168 1 98.75 103 LEU A CA 1
ATOM 784 C C . LEU A 1 103 ? -6.086 15.172 4.379 1 98.75 103 LEU A C 1
ATOM 786 O O . LEU A 1 103 ? -6.863 15.695 5.184 1 98.75 103 LEU A O 1
ATOM 790 N N . LEU A 1 104 ? -5.234 15.883 3.648 1 98.31 104 LEU A N 1
ATOM 791 C CA . LEU A 1 104 ? -5.141 17.328 3.795 1 98.31 104 LEU A CA 1
ATOM 792 C C . LEU A 1 104 ? -6.48 18 3.504 1 98.31 104 LEU A C 1
ATOM 794 O O . LEU A 1 104 ? -6.898 18.906 4.227 1 98.31 104 LEU A O 1
ATOM 798 N N . GLN A 1 105 ? -7.152 17.547 2.523 1 97.88 105 GLN A N 1
ATOM 799 C CA . GLN A 1 105 ? -8.445 18.109 2.164 1 97.88 105 GLN A CA 1
ATOM 800 C C . GLN A 1 105 ? -9.492 17.828 3.24 1 97.88 105 GLN A C 1
ATOM 802 O O . GLN A 1 105 ? -10.328 18.688 3.543 1 97.88 105 GLN A O 1
ATOM 807 N N . ALA A 1 106 ? -9.445 16.641 3.748 1 98 106 ALA A N 1
ATOM 808 C CA . ALA A 1 106 ? -10.352 16.297 4.84 1 98 106 ALA A CA 1
ATOM 809 C C . ALA A 1 106 ? -10.117 17.203 6.051 1 98 106 ALA A C 1
ATOM 811 O O . ALA A 1 106 ? -11.07 17.703 6.648 1 98 106 ALA A O 1
ATOM 812 N N . LEU A 1 107 ? -8.859 17.375 6.406 1 97.62 107 LEU A N 1
ATOM 813 C CA . LEU A 1 107 ? -8.516 18.219 7.543 1 97.62 107 LEU A CA 1
ATOM 814 C C . LEU A 1 107 ? -8.961 19.656 7.305 1 97.62 107 LEU A C 1
ATOM 816 O O . LEU A 1 107 ? -9.477 20.312 8.219 1 97.62 107 LEU A O 1
ATOM 820 N N . ALA A 1 108 ? -8.734 20.141 6.082 1 96.5 108 ALA A N 1
ATOM 821 C CA . ALA A 1 108 ? -9.172 21.484 5.754 1 96.5 108 ALA A CA 1
ATOM 822 C C . ALA A 1 108 ? -10.68 21.641 5.934 1 96.5 108 ALA A C 1
ATOM 824 O O . ALA A 1 108 ? -11.172 22.703 6.297 1 96.5 108 ALA A O 1
ATOM 825 N N . GLY A 1 109 ? -11.398 20.562 5.676 1 94.69 109 GLY A N 1
ATOM 826 C CA . GLY A 1 109 ? -12.844 20.562 5.812 1 94.69 109 GLY A CA 1
ATOM 827 C C . GLY A 1 109 ? -13.305 20.719 7.254 1 94.69 109 GLY A C 1
ATOM 828 O O . GLY A 1 109 ? -14.461 21.062 7.508 1 94.69 109 GLY A O 1
ATOM 829 N N . LEU A 1 110 ? -12.438 20.297 8.195 1 92.31 110 LEU A N 1
ATOM 830 C CA . LEU A 1 110 ? -12.773 20.453 9.602 1 92.31 110 LEU A CA 1
ATOM 831 C C . LEU A 1 110 ? -12.805 21.922 10.008 1 92.31 110 LEU A C 1
ATOM 833 O O . LEU A 1 110 ? -13.406 22.266 11.031 1 92.31 110 LEU A O 1
ATOM 837 N N . GLY A 1 111 ? -12.242 22.719 9.188 1 81.19 111 GLY A N 1
ATOM 838 C CA . GLY A 1 111 ? -12.203 24.141 9.516 1 81.19 111 GLY A CA 1
ATOM 839 C C . GLY A 1 111 ? -10.859 24.594 10.07 1 81.19 111 GLY A C 1
ATOM 840 O O . GLY A 1 111 ? -9.852 23.906 9.883 1 81.19 111 GLY A O 1
ATOM 841 N N . GLY A 1 112 ? -10.836 25.781 10.469 1 65.44 112 GLY A N 1
ATOM 842 C CA . GLY A 1 112 ? -9.656 26.375 11.086 1 65.44 112 GLY A CA 1
ATOM 843 C C . GLY A 1 112 ? -8.984 27.422 10.203 1 65.44 112 GLY A C 1
ATOM 844 O O . GLY A 1 112 ? -7.848 27.812 10.453 1 65.44 112 GLY A O 1
ATOM 845 N N . THR A 1 113 ? -9.773 27.609 8.992 1 66.56 113 THR A N 1
ATOM 846 C CA . THR A 1 113 ? -9.227 28.672 8.156 1 66.56 113 THR A CA 1
ATOM 847 C C . THR A 1 113 ? -9.328 30.016 8.867 1 66.56 113 THR A C 1
ATOM 849 O O . THR A 1 113 ? -10.344 30.312 9.5 1 66.56 113 THR A O 1
ATOM 852 N N . GLY A 1 114 ? -8.133 30.469 9.188 1 64.75 114 GLY A N 1
ATOM 853 C CA . GLY A 1 114 ? -8.266 31.812 9.75 1 64.75 114 GLY A CA 1
ATOM 854 C C . GLY A 1 114 ? -7.75 31.906 11.18 1 64.75 114 GLY A C 1
ATOM 855 O O . GLY A 1 114 ? -7.941 32.938 11.844 1 64.75 114 GLY A O 1
ATOM 856 N N . GLY A 1 115 ? -7.285 30.688 11.562 1 66.94 115 GLY A N 1
ATOM 857 C CA . GLY A 1 115 ? -6.797 30.875 12.922 1 66.94 115 GLY A CA 1
ATOM 858 C C . GLY A 1 115 ? -5.508 31.672 12.984 1 66.94 115 GLY A C 1
ATOM 859 O O . GLY A 1 115 ? -4.742 31.703 12.023 1 66.94 115 GLY A O 1
ATOM 860 N N . GLY A 1 116 ? -5.422 32.688 13.656 1 82.06 116 GLY A N 1
ATOM 861 C CA . GLY A 1 116 ? -4.359 33.656 13.883 1 82.06 116 GLY A CA 1
ATOM 862 C C . GLY A 1 116 ? -3.215 33.094 14.711 1 82.06 116 GLY A C 1
ATOM 863 O O . GLY A 1 116 ? -2.285 33.812 15.07 1 82.06 116 GLY A O 1
ATOM 864 N N . THR A 1 117 ? -3.242 31.766 14.945 1 91.5 117 THR A N 1
ATOM 865 C CA . THR A 1 117 ? -2.201 31.172 15.781 1 91.5 117 THR A CA 1
ATOM 866 C C . THR A 1 117 ? -0.872 31.125 15.031 1 91.5 117 THR A C 1
ATOM 868 O O . THR A 1 117 ? -0.821 30.719 13.867 1 91.5 117 THR A O 1
ATOM 871 N N . PRO A 1 118 ? 0.176 31.625 15.734 1 94.44 118 PRO A N 1
ATOM 872 C CA . PRO A 1 118 ? 1.494 31.516 15.102 1 94.44 118 PRO A CA 1
ATOM 873 C C . PRO A 1 118 ? 1.851 30.078 14.734 1 94.44 118 PRO A C 1
ATOM 875 O O . PRO A 1 118 ? 1.474 29.141 15.445 1 94.44 118 PRO A O 1
ATOM 878 N N . ALA A 1 119 ? 2.631 29.922 13.711 1 95.94 119 ALA A N 1
ATOM 879 C CA . ALA A 1 119 ? 2.936 28.609 13.125 1 95.94 119 ALA A CA 1
ATOM 880 C C . ALA A 1 119 ? 3.52 27.672 14.164 1 95.94 119 ALA A C 1
ATOM 882 O O . ALA A 1 119 ? 3.086 26.516 14.281 1 95.94 119 ALA A O 1
ATOM 883 N N . LEU A 1 120 ? 4.484 28.156 14.914 1 97.69 120 LEU A N 1
ATOM 884 C CA . LEU A 1 120 ? 5.137 27.281 15.875 1 97.69 120 LEU A CA 1
ATOM 885 C C . LEU A 1 120 ? 4.148 26.797 16.938 1 97.69 120 LEU A C 1
ATOM 887 O O . LEU A 1 120 ? 4.168 25.641 17.328 1 97.69 120 LEU A O 1
ATOM 891 N N . GLU A 1 121 ? 3.293 27.641 17.406 1 97.06 121 GLU A N 1
ATOM 892 C CA . GLU A 1 121 ? 2.283 27.266 18.391 1 97.06 121 GLU A CA 1
ATOM 893 C C . GLU A 1 121 ? 1.296 26.266 17.812 1 97.06 121 GLU A C 1
ATOM 895 O O . GLU A 1 121 ? 0.918 25.297 18.484 1 97.06 121 GLU A O 1
ATOM 900 N N . ALA A 1 122 ? 0.875 26.469 16.625 1 97.12 122 ALA A N 1
ATOM 901 C CA . ALA A 1 122 ? -0.036 25.547 15.953 1 97.12 122 ALA A CA 1
ATOM 902 C C . ALA A 1 122 ? 0.608 24.172 15.781 1 97.12 122 ALA A C 1
ATOM 904 O O . ALA A 1 122 ? -0.036 23.156 16 1 97.12 122 ALA A O 1
ATOM 905 N N . LEU A 1 123 ? 1.91 24.188 15.375 1 98.31 123 LEU A N 1
ATOM 906 C CA . LEU A 1 123 ? 2.646 22.938 15.195 1 98.31 123 LEU A CA 1
ATOM 907 C C . LEU A 1 123 ? 2.771 22.188 16.516 1 98.31 123 LEU A C 1
ATOM 909 O O . LEU A 1 123 ? 2.588 20.969 16.547 1 98.31 123 LEU A O 1
ATOM 913 N N . GLU A 1 124 ? 3.027 22.938 17.531 1 98.38 124 GLU A N 1
ATOM 914 C CA . GLU A 1 124 ? 3.158 22.312 18.844 1 98.38 124 GLU A CA 1
ATOM 915 C C . GLU A 1 124 ? 1.839 21.703 19.312 1 98.38 124 GLU A C 1
ATOM 917 O O . GLU A 1 124 ? 1.817 20.594 19.844 1 98.38 124 GLU A O 1
ATOM 922 N N . ALA A 1 125 ? 0.785 22.422 19.109 1 97.75 125 ALA A N 1
ATOM 923 C CA . ALA A 1 125 ? -0.536 21.938 19.5 1 97.75 125 ALA A CA 1
ATOM 924 C C . ALA A 1 125 ? -0.917 20.688 18.719 1 97.75 125 ALA A C 1
ATOM 926 O O . ALA A 1 125 ? -1.449 19.734 19.281 1 97.75 125 ALA A O 1
ATOM 927 N N . ALA A 1 126 ? -0.632 20.703 17.422 1 98.25 126 ALA A N 1
ATOM 928 C CA . ALA A 1 126 ? -0.936 19.562 16.578 1 98.25 126 ALA A CA 1
ATOM 929 C C . ALA A 1 126 ? -0.089 18.344 16.969 1 98.25 126 ALA A C 1
ATOM 931 O O . ALA A 1 126 ? -0.584 17.219 17 1 98.25 126 ALA A O 1
ATOM 932 N N . SER A 1 127 ? 1.201 18.562 17.203 1 98.75 127 SER A N 1
ATOM 933 C CA . SER A 1 127 ? 2.092 17.5 17.641 1 98.75 127 SER A CA 1
ATOM 934 C C . SER A 1 127 ? 1.583 16.859 18.938 1 98.75 127 SER A C 1
ATOM 936 O O . SER A 1 127 ? 1.574 15.633 19.062 1 98.75 127 SER A O 1
ATOM 938 N N . ALA A 1 128 ? 1.096 17.688 19.828 1 98.38 128 ALA A N 1
ATOM 939 C CA . ALA A 1 128 ? 0.587 17.203 21.109 1 98.38 128 ALA A CA 1
ATOM 940 C C . ALA A 1 128 ? -0.684 16.375 20.922 1 98.38 128 ALA A C 1
ATOM 942 O O . ALA A 1 128 ? -0.92 15.406 21.641 1 98.38 128 ALA A O 1
ATOM 943 N N . ALA A 1 129 ? -1.47 16.797 20.016 1 98.38 129 ALA A N 1
ATOM 944 C CA . ALA A 1 129 ? -2.709 16.078 19.75 1 98.38 129 ALA A CA 1
ATOM 945 C C . ALA A 1 129 ? -2.426 14.727 19.094 1 98.38 129 ALA A C 1
ATOM 947 O O . ALA A 1 129 ? -3.219 13.789 19.219 1 98.38 129 ALA A O 1
ATOM 948 N N . TRP A 1 130 ? -1.33 14.586 18.422 1 98.56 130 TRP A N 1
ATOM 949 C CA . TRP A 1 130 ? -0.97 13.375 17.688 1 98.56 130 TRP A CA 1
ATOM 950 C C . TRP A 1 130 ? -0.429 12.312 18.641 1 98.56 130 TRP A C 1
ATOM 952 O O . TRP A 1 130 ? -0.851 11.148 18.594 1 98.56 130 TRP A O 1
ATOM 962 N N . GLY A 1 131 ? 0.45 12.695 19.422 1 97.31 131 GLY A N 1
ATOM 963 C CA . GLY A 1 131 ? 1.17 11.812 20.328 1 97.31 131 GLY A CA 1
ATOM 964 C C . GLY A 1 131 ? 2.254 12.531 21.125 1 97.31 131 GLY A C 1
ATOM 965 O O . GLY A 1 131 ? 2.092 13.695 21.5 1 97.31 131 GLY A O 1
ATOM 966 N N . PRO A 1 132 ? 3.281 11.75 21.516 1 97.38 132 PRO A N 1
ATOM 967 C CA . PRO A 1 132 ? 4.379 12.461 22.172 1 97.38 132 PRO A CA 1
ATOM 968 C C . PRO A 1 132 ? 4.875 13.656 21.359 1 97.38 132 PRO A C 1
ATOM 970 O O . PRO A 1 132 ? 5.219 13.516 20.188 1 97.38 132 PRO A O 1
ATOM 973 N N . VAL A 1 133 ? 4.914 14.727 22 1 98.06 133 VAL A N 1
ATOM 974 C CA . VAL A 1 133 ? 5.234 15.977 21.312 1 98.06 133 VAL A CA 1
ATOM 975 C C . VAL A 1 133 ? 6.676 15.93 20.797 1 98.06 133 VAL A C 1
ATOM 977 O O . VAL A 1 133 ? 7.582 15.508 21.531 1 98.06 133 VAL A O 1
ATOM 980 N N . ALA A 1 134 ? 6.859 16.234 19.578 1 98.62 134 ALA A N 1
ATOM 981 C CA . ALA A 1 134 ? 8.203 16.328 19.016 1 98.62 134 ALA A CA 1
ATOM 982 C C . ALA A 1 134 ? 9.008 17.438 19.703 1 98.62 134 ALA A C 1
ATOM 984 O O . ALA A 1 134 ? 8.445 18.375 20.266 1 98.62 134 ALA A O 1
ATOM 985 N N . PRO A 1 135 ? 10.305 17.312 19.672 1 98.44 135 PRO A N 1
ATOM 986 C CA . PRO A 1 135 ? 11.125 18.375 20.25 1 98.44 135 PRO A CA 1
ATOM 987 C C . PRO A 1 135 ? 10.828 19.75 19.641 1 98.44 135 PRO A C 1
ATOM 989 O O . PRO A 1 135 ? 10.664 19.859 18.422 1 98.44 135 PRO A O 1
ATOM 992 N N . ARG A 1 136 ? 10.805 20.781 20.484 1 98.19 136 ARG A N 1
ATOM 993 C CA . ARG A 1 136 ? 10.445 22.125 20.047 1 98.19 136 ARG A CA 1
ATOM 994 C C . ARG A 1 136 ? 11.375 22.609 18.953 1 98.19 136 ARG A C 1
ATOM 996 O O . ARG A 1 136 ? 10.938 23.297 18.016 1 98.19 136 ARG A O 1
ATOM 1003 N N . ARG A 1 137 ? 12.609 22.266 19.062 1 97.88 137 ARG A N 1
ATOM 1004 C CA . ARG A 1 137 ? 13.578 22.734 18.078 1 97.88 137 ARG A CA 1
ATOM 1005 C C . ARG A 1 137 ? 13.227 22.234 16.688 1 97.88 137 ARG A C 1
ATOM 1007 O O . ARG A 1 137 ? 13.375 22.969 15.703 1 97.88 137 ARG A O 1
ATOM 1014 N N . VAL A 1 138 ? 12.805 21 16.594 1 98.31 138 VAL A N 1
ATOM 1015 C CA . VAL A 1 138 ? 12.477 20.422 15.289 1 98.31 138 VAL A CA 1
ATOM 1016 C C . VAL A 1 138 ? 11.211 21.078 14.734 1 98.31 138 VAL A C 1
ATOM 1018 O O . VAL A 1 138 ? 11.133 21.375 13.539 1 98.31 138 VAL A O 1
ATOM 1021 N N . LEU A 1 139 ? 10.227 21.312 15.57 1 98.81 139 LEU A N 1
ATOM 1022 C CA . LEU A 1 139 ? 9.008 22.016 15.164 1 98.81 139 LEU A CA 1
ATOM 1023 C C . LEU A 1 139 ? 9.32 23.453 14.742 1 98.81 139 LEU A C 1
ATOM 1025 O O . LEU A 1 139 ? 8.734 23.953 13.789 1 98.81 139 LEU A O 1
ATOM 1029 N N . ALA A 1 140 ? 10.258 24.094 15.492 1 98.62 140 ALA A N 1
ATOM 1030 C CA . ALA A 1 140 ? 10.664 25.469 15.172 1 98.62 140 ALA A CA 1
ATOM 1031 C C . ALA A 1 140 ? 11.352 25.531 13.812 1 98.62 140 ALA A C 1
ATOM 1033 O O . ALA A 1 140 ? 11.211 26.516 13.078 1 98.62 140 ALA A O 1
ATOM 1034 N N . ASP A 1 141 ? 12.125 24.484 13.508 1 98.38 141 ASP A N 1
ATOM 1035 C CA . ASP A 1 141 ? 12.758 24.422 12.188 1 98.38 141 ASP A CA 1
ATOM 1036 C C . ASP A 1 141 ? 11.711 24.422 11.078 1 98.38 141 ASP A C 1
ATOM 1038 O O . ASP A 1 141 ? 11.859 25.125 10.078 1 98.38 141 ASP A O 1
ATOM 1042 N N . LEU A 1 142 ? 10.648 23.594 11.258 1 98.69 142 LEU A N 1
ATOM 1043 C CA . LEU A 1 142 ? 9.578 23.562 10.266 1 98.69 142 LEU A CA 1
ATOM 1044 C C . LEU A 1 142 ? 8.867 24.906 10.195 1 98.69 142 LEU A C 1
ATOM 1046 O O . LEU A 1 142 ? 8.633 25.438 9.102 1 98.69 142 LEU A O 1
ATOM 1050 N N . ALA A 1 143 ? 8.57 25.484 11.344 1 98.31 143 ALA A N 1
ATOM 1051 C CA . ALA A 1 143 ? 7.887 26.781 11.383 1 98.31 143 ALA A CA 1
ATOM 1052 C C . ALA A 1 143 ? 8.695 27.844 10.641 1 98.31 143 ALA A C 1
ATOM 1054 O O . ALA A 1 143 ? 8.141 28.625 9.859 1 98.31 143 ALA A O 1
ATOM 1055 N N . ALA A 1 144 ? 9.984 27.891 10.914 1 97.81 144 ALA A N 1
ATOM 1056 C CA . ALA A 1 144 ? 10.867 28.859 10.281 1 97.81 144 ALA A CA 1
ATOM 1057 C C . ALA A 1 144 ? 10.898 28.672 8.773 1 97.81 144 ALA A C 1
ATOM 1059 O O . ALA A 1 144 ? 10.875 29.641 8.016 1 97.81 144 ALA A O 1
ATOM 1060 N N . ALA A 1 145 ? 10.938 27.422 8.344 1 97.81 145 ALA A N 1
ATOM 1061 C CA . ALA A 1 145 ? 11.008 27.125 6.918 1 97.81 145 ALA A CA 1
ATOM 1062 C C . ALA A 1 145 ? 9.703 27.484 6.211 1 97.81 145 ALA A C 1
ATOM 1064 O O . ALA A 1 145 ? 9.703 27.797 5.023 1 97.81 145 ALA A O 1
ATOM 1065 N N . LEU A 1 146 ? 8.594 27.391 6.965 1 96.62 146 LEU A N 1
ATOM 1066 C CA . LEU A 1 146 ? 7.285 27.688 6.398 1 96.62 146 LEU A CA 1
ATOM 1067 C C . LEU A 1 146 ? 7.094 29.203 6.266 1 96.62 146 LEU A C 1
ATOM 1069 O O . LEU A 1 146 ? 6.277 29.656 5.461 1 96.62 146 LEU A O 1
ATOM 1073 N N . GLY A 1 147 ? 7.922 29.984 6.98 1 87.75 147 GLY A N 1
ATOM 1074 C CA . GLY A 1 147 ? 7.848 31.438 6.926 1 87.75 147 GLY A CA 1
ATOM 1075 C C . GLY A 1 147 ? 6.98 32.031 8.023 1 87.75 147 GLY A C 1
ATOM 1076 O O . GLY A 1 147 ? 5.902 31.516 8.312 1 87.75 147 GLY A O 1
ATOM 1077 N N . MET B 1 1 ? 1.226 -18.5 -25.203 1 80.81 1 MET B N 1
ATOM 1078 C CA . MET B 1 1 ? 0.448 -17.469 -24.516 1 80.81 1 MET B CA 1
ATOM 1079 C C . MET B 1 1 ? 1.205 -16.938 -23.312 1 80.81 1 MET B C 1
ATOM 1081 O O . MET B 1 1 ? 1.874 -17.688 -22.609 1 80.81 1 MET B O 1
ATOM 1085 N N . ASP B 1 2 ? 1.255 -15.609 -23.203 1 92.12 2 ASP B N 1
ATOM 1086 C CA . ASP B 1 2 ? 1.916 -14.938 -22.078 1 92.12 2 ASP B CA 1
ATOM 1087 C C . ASP B 1 2 ? 1.223 -15.258 -20.766 1 92.12 2 ASP B C 1
ATOM 1089 O O . ASP B 1 2 ? -0.001 -15.406 -20.719 1 92.12 2 ASP B O 1
ATOM 1093 N N . ILE B 1 3 ? 1.901 -15.438 -19.734 1 95.19 3 ILE B N 1
ATOM 1094 C CA . ILE B 1 3 ? 1.357 -15.93 -18.469 1 95.19 3 ILE B CA 1
ATOM 1095 C C . ILE B 1 3 ? 0.302 -14.953 -17.953 1 95.19 3 ILE B C 1
ATOM 1097 O O . ILE B 1 3 ? -0.69 -15.367 -17.359 1 95.19 3 ILE B O 1
ATOM 1101 N N . TRP B 1 4 ? 0.491 -13.711 -18.234 1 96.81 4 TRP B N 1
ATOM 1102 C CA . TRP B 1 4 ? -0.486 -12.75 -17.719 1 96.81 4 TRP B CA 1
ATOM 1103 C C . TRP B 1 4 ? -1.821 -12.906 -18.453 1 96.81 4 TRP B C 1
ATOM 1105 O O . TRP B 1 4 ? -2.877 -12.93 -17.812 1 96.81 4 TRP B O 1
ATOM 1115 N N . ASP B 1 5 ? -1.78 -12.992 -19.734 1 96.69 5 ASP B N 1
ATOM 1116 C CA . ASP B 1 5 ? -2.998 -13.211 -20.516 1 96.69 5 ASP B CA 1
ATOM 1117 C C . ASP B 1 5 ? -3.688 -14.508 -20.109 1 96.69 5 ASP B C 1
ATOM 1119 O O . ASP B 1 5 ? -4.914 -14.562 -20 1 96.69 5 ASP B O 1
ATOM 1123 N N . TRP B 1 6 ? -2.85 -15.477 -19.969 1 96.75 6 TRP B N 1
ATOM 1124 C CA . TRP B 1 6 ? -3.398 -16.75 -19.531 1 96.75 6 TRP B CA 1
ATOM 1125 C C . TRP B 1 6 ? -4.082 -16.625 -18.172 1 96.75 6 TRP B C 1
ATOM 1127 O O . TRP B 1 6 ? -5.191 -17.125 -17.969 1 96.75 6 TRP B O 1
ATOM 1137 N N . ALA B 1 7 ? -3.461 -15.992 -17.203 1 97.31 7 ALA B N 1
ATOM 1138 C CA . ALA B 1 7 ? -3.992 -15.836 -15.844 1 97.31 7 ALA B CA 1
ATOM 1139 C C . ALA B 1 7 ? -5.297 -15.039 -15.859 1 97.31 7 ALA B C 1
ATOM 1141 O O . ALA B 1 7 ? -6.234 -15.375 -15.133 1 97.31 7 ALA B O 1
ATOM 1142 N N . LEU B 1 8 ? -5.305 -13.977 -16.688 1 97.06 8 LEU B N 1
ATOM 1143 C CA . LEU B 1 8 ? -6.523 -13.188 -16.812 1 97.06 8 LEU B CA 1
ATOM 1144 C C . LEU B 1 8 ? -7.676 -14.031 -17.328 1 97.06 8 LEU B C 1
ATOM 1146 O O . LEU B 1 8 ? -8.797 -13.938 -16.828 1 97.06 8 LEU B O 1
ATOM 1150 N N . ALA B 1 9 ? -7.406 -14.844 -18.328 1 97.06 9 ALA B N 1
ATOM 1151 C CA . ALA B 1 9 ? -8.422 -15.742 -18.875 1 97.06 9 ALA B CA 1
ATOM 1152 C C . ALA B 1 9 ? -8.852 -16.781 -17.828 1 97.06 9 ALA B C 1
ATOM 1154 O O . ALA B 1 9 ? -10.047 -17.047 -17.688 1 97.06 9 ALA B O 1
ATOM 1155 N N . ALA B 1 10 ? -7.895 -17.344 -17.188 1 96.94 10 ALA B N 1
ATOM 1156 C CA . ALA B 1 10 ? -8.172 -18.328 -16.156 1 96.94 10 ALA B CA 1
ATOM 1157 C C . ALA B 1 10 ? -9.055 -17.734 -15.062 1 96.94 10 ALA B C 1
ATOM 1159 O O . ALA B 1 10 ? -10.023 -18.375 -14.633 1 96.94 10 ALA B O 1
ATOM 1160 N N . TYR B 1 11 ? -8.734 -16.562 -14.641 1 96.06 11 TYR B N 1
ATOM 1161 C CA . TYR B 1 11 ? -9.453 -15.93 -13.547 1 96.06 11 TYR B CA 1
ATOM 1162 C C . TYR B 1 11 ? -10.883 -15.594 -13.953 1 96.06 11 TYR B C 1
ATOM 1164 O O . TYR B 1 11 ? -11.766 -15.461 -13.102 1 96.06 11 TYR B O 1
ATOM 1172 N N . GLY B 1 12 ? -11.117 -15.477 -15.164 1 96.44 12 GLY B N 1
ATOM 1173 C CA . GLY B 1 12 ? -12.453 -15.227 -15.68 1 96.44 12 GLY B CA 1
ATOM 1174 C C . GLY B 1 12 ? -13.328 -16.469 -15.695 1 96.44 12 GLY B C 1
ATOM 1175 O O . GLY B 1 12 ? -14.547 -16.375 -15.859 1 96.44 12 GLY B O 1
ATOM 1176 N N . ARG B 1 13 ? -12.789 -17.625 -15.492 1 97.06 13 ARG B N 1
ATOM 1177 C CA . ARG B 1 13 ? -13.531 -18.875 -15.516 1 97.06 13 ARG B CA 1
ATOM 1178 C C . ARG B 1 13 ? -14.328 -19.062 -14.227 1 97.06 13 ARG B C 1
ATOM 1180 O O . ARG B 1 13 ? -13.852 -18.719 -13.141 1 97.06 13 ARG B O 1
ATOM 1187 N N . PRO B 1 14 ? -15.484 -19.672 -14.43 1 97.75 14 PRO B N 1
ATOM 1188 C CA . PRO B 1 14 ? -16.281 -19.953 -13.227 1 97.75 14 PRO B CA 1
ATOM 1189 C C . PRO B 1 14 ? -15.531 -20.812 -12.219 1 97.75 14 PRO B C 1
ATOM 1191 O O . PRO B 1 14 ? -14.898 -21.812 -12.602 1 97.75 14 PRO B O 1
ATOM 1194 N N . GLY B 1 15 ? -15.492 -20.375 -10.977 1 98.12 15 GLY B N 1
ATOM 1195 C CA . GLY B 1 15 ? -14.914 -21.172 -9.914 1 98.12 15 GLY B CA 1
ATOM 1196 C C . GLY B 1 15 ? -13.492 -20.781 -9.57 1 98.12 15 GLY B C 1
ATOM 1197 O O . GLY B 1 15 ? -13.016 -21.031 -8.453 1 98.12 15 GLY B O 1
ATOM 1198 N N . VAL B 1 16 ? -12.812 -20.203 -10.508 1 98.56 16 VAL B N 1
ATOM 1199 C CA . VAL B 1 16 ? -11.398 -19.906 -10.281 1 98.56 16 VAL B CA 1
ATOM 1200 C C . VAL B 1 16 ? -11.258 -18.797 -9.25 1 98.56 16 VAL B C 1
ATOM 1202 O O . VAL B 1 16 ? -10.531 -18.938 -8.266 1 98.56 16 VAL B O 1
ATOM 1205 N N . PRO B 1 17 ? -12.0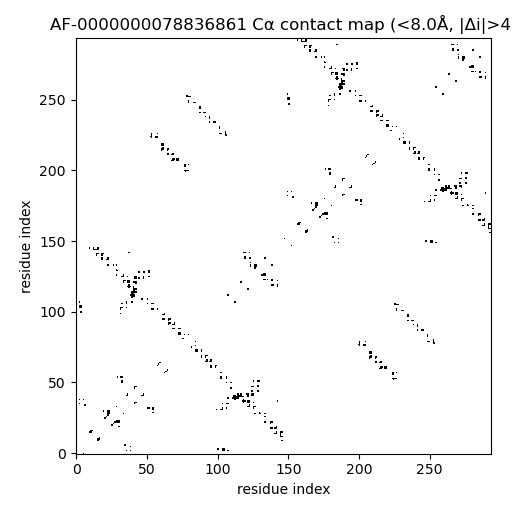47 -17.719 -9.422 1 98.25 17 PRO B N 1
ATOM 1206 C CA . PRO B 1 17 ? -11.898 -16.656 -8.422 1 98.25 17 PRO B CA 1
ATOM 1207 C C . PRO B 1 17 ? -12.242 -17.141 -7.008 1 98.25 17 PRO B C 1
ATOM 1209 O O . PRO B 1 17 ? -11.523 -16.812 -6.055 1 98.25 17 PRO B O 1
ATOM 1212 N N . GLU B 1 18 ? -13.25 -17.875 -6.832 1 97.94 18 GLU B N 1
ATOM 1213 C CA . GLU B 1 18 ? -13.664 -18.391 -5.531 1 97.94 18 GLU B CA 1
ATOM 1214 C C . GLU B 1 18 ? -12.609 -19.312 -4.93 1 97.94 18 GLU B C 1
ATOM 1216 O O . GLU B 1 18 ? -12.305 -19.234 -3.738 1 97.94 18 GLU B O 1
ATOM 1221 N N . ALA B 1 19 ? -12.078 -20.172 -5.734 1 98.44 19 ALA B N 1
ATOM 1222 C CA . ALA B 1 19 ? -11.047 -21.094 -5.266 1 98.44 19 ALA B CA 1
ATOM 1223 C C . ALA B 1 19 ? -9.781 -20.344 -4.855 1 98.44 19 ALA B C 1
ATOM 1225 O O . ALA B 1 19 ? -9.172 -20.641 -3.828 1 98.44 19 ALA B O 1
ATOM 1226 N N . CYS B 1 20 ? -9.414 -19.406 -5.711 1 98.56 20 CYS B N 1
ATOM 1227 C CA . CYS B 1 20 ? -8.234 -18.609 -5.41 1 98.56 20 CYS B CA 1
ATOM 1228 C C . CYS B 1 20 ? -8.422 -17.828 -4.113 1 98.56 20 CYS B C 1
ATOM 1230 O O . CYS B 1 20 ? -7.512 -17.766 -3.287 1 98.56 20 CYS B O 1
ATOM 1232 N N . LEU B 1 21 ? -9.594 -17.266 -3.883 1 97.75 21 LEU B N 1
ATOM 1233 C CA . LEU B 1 21 ? -9.875 -16.5 -2.672 1 97.75 21 LEU B CA 1
ATOM 1234 C C . LEU B 1 21 ? -9.828 -17.391 -1.439 1 97.75 21 LEU B C 1
ATOM 1236 O O . LEU B 1 21 ? -9.297 -17 -0.399 1 97.75 21 LEU B O 1
ATOM 1240 N N . ALA B 1 22 ? -10.359 -18.547 -1.537 1 98.19 22 ALA B N 1
ATOM 1241 C CA . ALA B 1 22 ? -10.32 -19.5 -0.431 1 98.19 22 ALA B CA 1
ATOM 1242 C C . ALA B 1 22 ? -8.891 -19.875 -0.082 1 98.19 22 ALA B C 1
ATOM 1244 O O . ALA B 1 22 ? -8.508 -19.891 1.092 1 98.19 22 ALA B O 1
ATOM 1245 N N . LEU B 1 23 ? -8.117 -20.172 -1.121 1 98.62 23 LEU B N 1
ATOM 1246 C CA . LEU B 1 23 ? -6.719 -20.562 -0.93 1 98.62 23 LEU B CA 1
ATOM 1247 C C . LEU B 1 23 ? -5.93 -19.422 -0.292 1 98.62 23 LEU B C 1
ATOM 1249 O O . LEU B 1 23 ? -5.094 -19.656 0.584 1 98.62 23 LEU B O 1
ATOM 1253 N N . GLN B 1 24 ? -6.227 -18.234 -0.716 1 97.62 24 GLN B N 1
ATOM 1254 C CA . GLN B 1 24 ? -5.504 -17.062 -0.221 1 97.62 24 GLN B CA 1
ATOM 1255 C C . GLN B 1 24 ? -5.953 -16.703 1.192 1 97.62 24 GLN B C 1
ATOM 1257 O O . GLN B 1 24 ? -5.129 -16.594 2.102 1 97.62 24 GLN B O 1
ATOM 1262 N N . ASP B 1 25 ? -7.297 -16.562 1.491 1 96.81 25 ASP B N 1
ATOM 1263 C CA . ASP B 1 25 ? -7.828 -16 2.73 1 96.81 25 ASP B CA 1
ATOM 1264 C C . ASP B 1 25 ? -7.883 -17.062 3.83 1 96.81 25 ASP B C 1
ATOM 1266 O O . ASP B 1 25 ? -7.602 -16.781 4.992 1 96.81 25 ASP B O 1
ATOM 1270 N N . ASP B 1 26 ? -8.133 -18.281 3.453 1 97.88 26 ASP B N 1
ATOM 1271 C CA . ASP B 1 26 ? -8.344 -19.328 4.457 1 97.88 26 ASP B CA 1
ATOM 1272 C C . ASP B 1 26 ? -7.059 -20.125 4.699 1 97.88 26 ASP B C 1
ATOM 1274 O O . ASP B 1 26 ? -6.844 -20.641 5.789 1 97.88 26 ASP B O 1
ATOM 1278 N N . HIS B 1 27 ? -6.207 -20.156 3.695 1 98.25 27 HIS B N 1
ATOM 1279 C CA . HIS B 1 27 ? -5.074 -21.062 3.83 1 98.25 27 HIS B CA 1
ATOM 1280 C C . HIS B 1 27 ? -3.752 -20.344 3.594 1 98.25 27 HIS B C 1
ATOM 1282 O O . HIS B 1 27 ? -2.693 -20.969 3.559 1 98.25 27 HIS B O 1
ATOM 1288 N N . GLY B 1 28 ? -3.789 -19.062 3.324 1 98 28 GLY B N 1
ATOM 1289 C CA . GLY B 1 28 ? -2.598 -18.219 3.273 1 98 28 GLY B CA 1
ATOM 1290 C C . GLY B 1 28 ? -1.713 -18.531 2.078 1 98 28 GLY B C 1
ATOM 1291 O O . GLY B 1 28 ? -0.501 -18.297 2.125 1 98 28 GLY B O 1
ATOM 1292 N N . GLN B 1 29 ? -2.285 -19.047 1.009 1 98.75 29 GLN B N 1
ATOM 1293 C CA . GLN B 1 29 ? -1.509 -19.422 -0.17 1 98.75 29 GLN B CA 1
ATOM 1294 C C . GLN B 1 29 ? -1.281 -18.203 -1.078 1 98.75 29 GLN B C 1
ATOM 1296 O O . GLN B 1 29 ? -2.016 -17.219 -1.004 1 98.75 29 GLN B O 1
ATOM 1301 N N . ASN B 1 30 ? -0.275 -18.297 -1.876 1 98.81 30 ASN B N 1
ATOM 1302 C CA . ASN B 1 30 ? -0.01 -17.297 -2.908 1 98.81 30 ASN B CA 1
ATOM 1303 C C . ASN B 1 30 ? -0.586 -17.719 -4.258 1 98.81 30 ASN B C 1
ATOM 1305 O O . ASN B 1 30 ? -0.047 -18.609 -4.914 1 98.81 30 ASN B O 1
ATOM 1309 N N . THR B 1 31 ? -1.529 -17.031 -4.703 1 98.56 31 THR B N 1
ATOM 1310 C CA . THR B 1 31 ? -2.277 -17.484 -5.871 1 98.56 31 THR B CA 1
ATOM 1311 C C . THR B 1 31 ? -1.456 -17.312 -7.145 1 98.56 31 THR B C 1
ATOM 1313 O O . THR B 1 31 ? -1.582 -18.109 -8.086 1 98.56 31 THR B O 1
ATOM 1316 N N . CYS B 1 32 ? -0.608 -16.328 -7.215 1 98.69 32 CYS B N 1
ATOM 1317 C CA . CYS B 1 32 ? 0.269 -16.172 -8.367 1 98.69 32 CYS B CA 1
ATOM 1318 C C . CYS B 1 32 ? 1.186 -17.375 -8.523 1 98.69 32 CYS B C 1
ATOM 1320 O O . CYS B 1 32 ? 1.363 -17.891 -9.633 1 98.69 32 CYS B O 1
ATOM 1322 N N . LEU B 1 33 ? 1.738 -17.797 -7.418 1 98.5 33 LEU B N 1
ATOM 1323 C CA . LEU B 1 33 ? 2.605 -18.969 -7.438 1 98.5 33 LEU B CA 1
ATOM 1324 C C . LEU B 1 33 ? 1.836 -20.203 -7.895 1 98.5 33 LEU B C 1
ATOM 1326 O O . LEU B 1 33 ? 2.326 -20.969 -8.727 1 98.5 33 LEU B O 1
ATOM 1330 N N . LEU B 1 34 ? 0.646 -20.375 -7.367 1 98.5 34 LEU B N 1
ATOM 1331 C CA . LEU B 1 34 ? -0.179 -21.531 -7.727 1 98.5 34 LEU B CA 1
ATOM 1332 C C . LEU B 1 34 ? -0.542 -21.5 -9.203 1 98.5 34 LEU B C 1
ATOM 1334 O O . LEU B 1 34 ? -0.371 -22.484 -9.914 1 98.5 34 LEU B O 1
ATOM 1338 N N . LEU B 1 35 ? -1.007 -20.375 -9.688 1 97.69 35 LEU B N 1
ATOM 1339 C CA . LEU B 1 35 ? -1.415 -20.234 -11.086 1 97.69 35 LEU B CA 1
ATOM 1340 C C . LEU B 1 35 ? -0.225 -20.438 -12.023 1 97.69 35 LEU B C 1
ATOM 1342 O O . LEU B 1 35 ? -0.351 -21.078 -13.07 1 97.69 35 LEU B O 1
ATOM 1346 N N . TRP B 1 36 ? 0.909 -19.938 -11.641 1 97.88 36 TRP B N 1
ATOM 1347 C CA . TRP B 1 36 ? 2.113 -20.156 -12.438 1 97.88 36 TRP B CA 1
ATOM 1348 C C . TRP B 1 36 ? 2.449 -21.641 -12.523 1 97.88 36 TRP B C 1
ATOM 1350 O O . TRP B 1 36 ? 2.762 -22.141 -13.609 1 97.88 36 TRP B O 1
ATOM 1360 N N . ALA B 1 37 ? 2.389 -22.297 -11.406 1 97.19 37 ALA B N 1
ATOM 1361 C CA . ALA B 1 37 ? 2.73 -23.719 -11.398 1 97.19 37 ALA B CA 1
ATOM 1362 C C . ALA B 1 37 ? 1.806 -24.516 -12.312 1 97.19 37 ALA B C 1
ATOM 1364 O O . ALA B 1 37 ? 2.258 -25.391 -13.047 1 97.19 37 ALA B O 1
ATOM 1365 N N . ALA B 1 38 ? 0.56 -24.219 -12.219 1 96.31 38 ALA B N 1
ATOM 1366 C CA . ALA B 1 38 ? -0.407 -24.891 -13.086 1 96.31 38 ALA B CA 1
ATOM 1367 C C . ALA B 1 38 ? -0.14 -24.578 -14.555 1 96.31 38 ALA B C 1
ATOM 1369 O O . ALA B 1 38 ? -0.183 -25.469 -15.406 1 96.31 38 ALA B O 1
ATOM 1370 N N . TRP B 1 39 ? 0.121 -23.359 -14.836 1 96 39 TRP B N 1
ATOM 1371 C CA . TRP B 1 39 ? 0.382 -22.875 -16.188 1 96 39 TRP B CA 1
ATOM 1372 C C . TRP B 1 39 ? 1.646 -23.5 -16.766 1 96 39 TRP B C 1
ATOM 1374 O O . TRP B 1 39 ? 1.659 -23.938 -17.906 1 96 39 TRP B O 1
ATOM 1384 N N . ALA B 1 40 ? 2.699 -23.578 -15.938 1 95 40 ALA B N 1
ATOM 1385 C CA . ALA B 1 40 ? 4.016 -24.047 -16.375 1 95 40 ALA B CA 1
ATOM 1386 C C . ALA B 1 40 ? 4.117 -25.562 -16.297 1 95 40 ALA B C 1
ATOM 1388 O O . ALA B 1 40 ? 5.023 -26.156 -16.875 1 95 40 ALA B O 1
ATOM 1389 N N . GLY B 1 41 ? 3.219 -26.156 -15.578 1 94.44 41 GLY B N 1
ATOM 1390 C CA . GLY B 1 41 ? 3.412 -27.562 -15.258 1 94.44 41 GLY B CA 1
ATOM 1391 C C . GLY B 1 41 ? 4.652 -27.812 -14.414 1 94.44 41 GLY B C 1
ATOM 1392 O O . GLY B 1 41 ? 5.414 -28.75 -14.688 1 94.44 41 GLY B O 1
ATOM 1393 N N . ALA B 1 42 ? 4.84 -27 -13.484 1 91.12 42 ALA B N 1
ATOM 1394 C CA . ALA B 1 42 ? 6.062 -27.031 -12.68 1 91.12 42 ALA B CA 1
ATOM 1395 C C . ALA B 1 42 ? 5.906 -27.969 -11.484 1 91.12 42 ALA B C 1
ATOM 1397 O O . ALA B 1 42 ? 4.918 -27.891 -10.758 1 91.12 42 ALA B O 1
ATOM 1398 N N . SER B 1 43 ? 6.906 -28.828 -11.359 1 88.94 43 SER B N 1
ATOM 1399 C CA . SER B 1 43 ? 6.871 -29.719 -10.195 1 88.94 43 SER B CA 1
ATOM 1400 C C . SER B 1 43 ? 8.273 -29.969 -9.656 1 88.94 43 SER B C 1
ATOM 1402 O O . SER B 1 43 ? 8.43 -30.625 -8.625 1 88.94 43 SER B O 1
ATOM 1404 N N . GLY B 1 44 ? 9.281 -29.484 -10.219 1 92.44 44 GLY B N 1
ATOM 1405 C CA . GLY B 1 44 ? 10.633 -29.688 -9.727 1 92.44 44 GLY B CA 1
ATOM 1406 C C . GLY B 1 44 ? 10.914 -28.953 -8.43 1 92.44 44 GLY B C 1
ATOM 1407 O O . GLY B 1 44 ? 10.664 -27.75 -8.32 1 92.44 44 GLY B O 1
ATOM 1408 N N . PRO B 1 45 ? 11.391 -29.656 -7.465 1 94.81 45 PRO B N 1
ATOM 1409 C CA . PRO B 1 45 ? 11.555 -29.094 -6.125 1 94.81 45 PRO B CA 1
ATOM 1410 C C . PRO B 1 45 ? 12.445 -27.844 -6.121 1 94.81 45 PRO B C 1
ATOM 1412 O O . PRO B 1 45 ? 12.141 -26.875 -5.438 1 94.81 45 PRO B O 1
ATOM 1415 N N . GLU B 1 46 ? 13.555 -27.859 -6.848 1 95.38 46 GLU B N 1
ATOM 1416 C CA . GLU B 1 46 ? 14.461 -26.719 -6.84 1 95.38 46 GLU B CA 1
ATOM 1417 C C . GLU B 1 46 ? 13.828 -25.5 -7.508 1 95.38 46 GLU B C 1
ATOM 1419 O O . GLU B 1 46 ? 13.953 -24.375 -7.016 1 95.38 46 GLU B O 1
ATOM 1424 N N . LEU B 1 47 ? 13.172 -25.75 -8.594 1 95.94 47 LEU B N 1
ATOM 1425 C CA . LEU B 1 47 ? 12.477 -24.672 -9.297 1 95.94 47 LEU B CA 1
ATOM 1426 C C . LEU B 1 47 ? 11.383 -24.078 -8.414 1 95.94 47 LEU B C 1
ATOM 1428 O O . LEU B 1 47 ? 11.266 -22.844 -8.32 1 95.94 47 LEU B O 1
ATOM 1432 N N . LEU B 1 48 ? 10.641 -24.922 -7.758 1 97.31 48 LEU B N 1
ATOM 1433 C CA . LEU B 1 48 ? 9.539 -24.469 -6.906 1 97.31 48 LEU B CA 1
ATOM 1434 C C . LEU B 1 48 ? 10.07 -23.719 -5.695 1 97.31 48 LEU B C 1
ATOM 1436 O O . LEU B 1 48 ? 9.445 -22.75 -5.234 1 97.31 48 LEU B O 1
ATOM 1440 N N . ARG B 1 49 ? 11.188 -24.141 -5.215 1 97.38 49 ARG B N 1
ATOM 1441 C CA . ARG B 1 49 ? 11.805 -23.438 -4.094 1 97.38 49 ARG B CA 1
ATOM 1442 C C . ARG B 1 49 ? 12.195 -22.016 -4.484 1 97.38 49 ARG B C 1
ATOM 1444 O O . ARG B 1 49 ? 11.914 -21.062 -3.756 1 97.38 49 ARG B O 1
ATOM 1451 N N . ARG B 1 50 ? 12.82 -21.859 -5.617 1 97.31 50 ARG B N 1
ATOM 1452 C CA . ARG B 1 50 ? 13.219 -20.547 -6.105 1 97.31 50 ARG B CA 1
ATOM 1453 C C . ARG B 1 50 ? 12 -19.656 -6.367 1 97.31 50 ARG B C 1
ATOM 1455 O O . ARG B 1 50 ? 12.008 -18.469 -6.047 1 97.31 50 ARG B O 1
ATOM 1462 N N . ALA B 1 51 ? 11 -20.266 -6.949 1 98.25 51 ALA B N 1
ATOM 1463 C CA . ALA B 1 51 ? 9.766 -19.547 -7.238 1 98.25 51 ALA B CA 1
ATOM 1464 C C . ALA B 1 51 ? 9.109 -19.047 -5.953 1 98.25 51 ALA B C 1
ATOM 1466 O O . ALA B 1 51 ? 8.68 -17.891 -5.871 1 98.25 51 ALA B O 1
ATOM 1467 N N . ALA B 1 52 ? 9.023 -19.906 -4.949 1 98.62 52 ALA B N 1
ATOM 1468 C CA . ALA B 1 52 ? 8.414 -19.547 -3.672 1 98.62 52 ALA B CA 1
ATOM 1469 C C . ALA B 1 52 ? 9.188 -18.438 -2.98 1 98.62 52 ALA B C 1
ATOM 1471 O O . ALA B 1 52 ? 8.594 -17.547 -2.373 1 98.62 52 ALA B O 1
ATOM 1472 N N . GLU B 1 53 ? 10.516 -18.484 -3.1 1 98.31 53 GLU B N 1
ATOM 1473 C CA . GLU B 1 53 ? 11.352 -17.453 -2.51 1 98.31 53 GLU B CA 1
ATOM 1474 C C . GLU B 1 53 ? 11.094 -16.094 -3.166 1 98.31 53 GLU B C 1
ATOM 1476 O O . GLU B 1 53 ? 10.961 -15.078 -2.479 1 98.31 53 GLU B O 1
ATOM 1481 N N . THR B 1 54 ? 11 -16.141 -4.477 1 98.44 54 THR B N 1
ATOM 1482 C CA . THR B 1 54 ? 10.688 -14.922 -5.223 1 98.44 54 THR B CA 1
ATOM 1483 C C . THR B 1 54 ? 9.312 -14.391 -4.84 1 98.44 54 THR B C 1
ATOM 1485 O O . THR B 1 54 ? 9.156 -13.195 -4.578 1 98.44 54 THR B O 1
ATOM 1488 N N . ALA B 1 55 ? 8.367 -15.25 -4.766 1 98.81 55 ALA B N 1
ATOM 1489 C CA . ALA B 1 55 ? 6.996 -14.867 -4.441 1 98.81 55 ALA B CA 1
ATOM 1490 C C . ALA B 1 55 ? 6.902 -14.305 -3.025 1 98.81 55 ALA B C 1
ATOM 1492 O O . ALA B 1 55 ? 6.215 -13.305 -2.793 1 98.81 55 ALA B O 1
ATOM 1493 N N . ARG B 1 56 ? 7.613 -14.906 -2.096 1 98.62 56 ARG B N 1
ATOM 1494 C CA . ARG B 1 56 ? 7.566 -14.461 -0.706 1 98.62 56 ARG B CA 1
ATOM 1495 C C . ARG B 1 56 ? 8.125 -13.047 -0.564 1 98.62 56 ARG B C 1
ATOM 1497 O O . ARG B 1 56 ? 7.516 -12.203 0.091 1 98.62 56 ARG B O 1
ATOM 1504 N N . ALA B 1 57 ? 9.211 -12.859 -1.19 1 98.5 57 ALA B N 1
ATOM 1505 C CA . ALA B 1 57 ? 9.867 -11.555 -1.096 1 98.5 57 ALA B CA 1
ATOM 1506 C C . ALA B 1 57 ? 9 -10.469 -1.725 1 98.5 57 ALA B C 1
ATOM 1508 O O . ALA B 1 57 ? 8.812 -9.398 -1.138 1 98.5 57 ALA B O 1
ATOM 1509 N N . TRP B 1 58 ? 8.43 -10.75 -2.893 1 98.81 58 TRP B N 1
ATOM 1510 C CA . TRP B 1 58 ? 7.645 -9.75 -3.615 1 98.81 58 TRP B CA 1
ATOM 1511 C C . TRP B 1 58 ? 6.297 -9.523 -2.938 1 98.81 58 TRP B C 1
ATOM 1513 O O . TRP B 1 58 ? 5.805 -8.398 -2.885 1 98.81 58 TRP B O 1
ATOM 1523 N N . GLU B 1 59 ? 5.699 -10.586 -2.477 1 98.69 59 GLU B N 1
ATOM 1524 C CA . GLU B 1 59 ? 4.445 -10.453 -1.744 1 98.69 59 GLU B CA 1
ATOM 1525 C C . GLU B 1 59 ? 4.613 -9.562 -0.52 1 98.69 59 GLU B C 1
ATOM 1527 O O . GLU B 1 59 ? 3.805 -8.656 -0.286 1 98.69 59 GLU B O 1
ATOM 1532 N N . ALA B 1 60 ? 5.637 -9.75 0.251 1 98.38 60 ALA B N 1
ATOM 1533 C CA . ALA B 1 60 ? 5.887 -8.961 1.458 1 98.38 60 ALA B CA 1
ATOM 1534 C C . ALA B 1 60 ? 6.16 -7.504 1.117 1 98.38 60 ALA B C 1
ATOM 1536 O O . ALA B 1 60 ? 5.711 -6.598 1.825 1 98.38 60 ALA B O 1
ATOM 1537 N N . ALA B 1 61 ? 6.84 -7.305 0.028 1 98.62 61 ALA B N 1
ATOM 1538 C CA . ALA B 1 61 ? 7.281 -5.957 -0.32 1 98.62 61 ALA B CA 1
ATOM 1539 C C . ALA B 1 61 ? 6.156 -5.164 -0.979 1 98.62 61 ALA B C 1
ATOM 1541 O O . ALA B 1 61 ? 6.012 -3.963 -0.743 1 98.62 61 ALA B O 1
ATOM 1542 N N . ALA B 1 62 ? 5.328 -5.844 -1.784 1 98.75 62 ALA B N 1
ATOM 1543 C CA . ALA B 1 62 ? 4.449 -5.086 -2.67 1 98.75 62 ALA B CA 1
ATOM 1544 C C . ALA B 1 62 ? 3 -5.543 -2.523 1 98.75 62 ALA B C 1
ATOM 1546 O O . ALA B 1 62 ? 2.125 -4.746 -2.17 1 98.75 62 ALA B O 1
ATOM 1547 N N . VAL B 1 63 ? 2.75 -6.82 -2.691 1 98.81 63 VAL B N 1
ATOM 1548 C CA . VAL B 1 63 ? 1.381 -7.297 -2.857 1 98.81 63 VAL B CA 1
ATOM 1549 C C . VAL B 1 63 ? 0.611 -7.121 -1.55 1 98.81 63 VAL B C 1
ATOM 1551 O O . VAL B 1 63 ? -0.479 -6.543 -1.537 1 98.81 63 VAL B O 1
ATOM 1554 N N . LEU B 1 64 ? 1.206 -7.566 -0.455 1 98.25 64 LEU B N 1
ATOM 1555 C CA . LEU B 1 64 ? 0.488 -7.598 0.814 1 98.25 64 LEU B CA 1
ATOM 1556 C C . LEU B 1 64 ? 0.182 -6.184 1.297 1 98.25 64 LEU B C 1
ATOM 1558 O O . LEU B 1 64 ? -0.958 -5.879 1.658 1 98.25 64 LEU B O 1
ATOM 1562 N N . PRO B 1 65 ? 1.16 -5.246 1.282 1 98.75 65 PRO B N 1
ATOM 1563 C CA . PRO B 1 65 ? 0.815 -3.893 1.729 1 98.75 65 PRO B CA 1
ATOM 1564 C C . PRO B 1 65 ? -0.248 -3.234 0.853 1 98.75 65 PRO B C 1
ATOM 1566 O O . PRO B 1 65 ? -1.106 -2.508 1.358 1 98.75 65 PRO B O 1
ATOM 1569 N N . LEU B 1 66 ? -0.228 -3.439 -0.434 1 98.88 66 LEU B N 1
ATOM 1570 C CA . LEU B 1 66 ? -1.223 -2.867 -1.335 1 98.88 66 LEU B CA 1
ATOM 1571 C C . LEU B 1 66 ? -2.598 -3.475 -1.083 1 98.88 66 LEU B C 1
ATOM 1573 O O . LEU B 1 66 ? -3.604 -2.76 -1.062 1 98.88 66 LEU B O 1
ATOM 1577 N N . ARG B 1 67 ? -2.662 -4.781 -0.873 1 98.44 67 ARG B N 1
ATOM 1578 C CA . ARG B 1 67 ? -3.912 -5.461 -0.547 1 98.44 67 ARG B CA 1
ATOM 1579 C C . ARG B 1 67 ? -4.48 -4.957 0.775 1 98.44 67 ARG B C 1
ATOM 1581 O O . ARG B 1 67 ? -5.691 -4.754 0.899 1 98.44 67 ARG B O 1
ATOM 1588 N N . GLN B 1 68 ? -3.625 -4.781 1.733 1 97.81 68 GLN B N 1
ATOM 1589 C CA . GLN B 1 68 ? -4.039 -4.246 3.027 1 97.81 68 GLN B CA 1
ATOM 1590 C C . GLN B 1 68 ? -4.668 -2.865 2.875 1 97.81 68 GLN B C 1
ATOM 1592 O O . GLN B 1 68 ? -5.727 -2.594 3.447 1 97.81 68 GLN B O 1
ATOM 1597 N N . ALA B 1 69 ? -3.98 -2.004 2.139 1 98.75 69 ALA B N 1
ATOM 1598 C CA . ALA B 1 69 ? -4.512 -0.664 1.904 1 98.75 69 ALA B CA 1
ATOM 1599 C C . ALA B 1 69 ? -5.867 -0.725 1.21 1 98.75 69 ALA B C 1
ATOM 1601 O O . ALA B 1 69 ? -6.824 -0.077 1.644 1 98.75 69 ALA B O 1
ATOM 1602 N N . ARG B 1 70 ? -5.941 -1.53 0.11 1 98.81 70 ARG B N 1
ATOM 1603 C CA . ARG B 1 70 ? -7.18 -1.644 -0.649 1 98.81 70 ARG B CA 1
ATOM 1604 C C . ARG B 1 70 ? -8.336 -2.07 0.25 1 98.81 70 ARG B C 1
ATOM 1606 O O . ARG B 1 70 ? -9.422 -1.493 0.187 1 98.81 70 ARG B O 1
ATOM 1613 N N . ARG B 1 71 ? -8.094 -3.037 1.093 1 97.94 71 ARG B N 1
ATOM 1614 C CA . ARG B 1 71 ? -9.133 -3.574 1.968 1 97.94 71 ARG B CA 1
ATOM 1615 C C . ARG B 1 71 ? -9.531 -2.555 3.029 1 97.94 71 ARG B C 1
ATOM 1617 O O . ARG B 1 71 ? -10.719 -2.396 3.328 1 97.94 71 ARG B O 1
ATOM 1624 N N . ALA B 1 72 ? -8.555 -1.908 3.623 1 98.38 72 ALA B N 1
ATOM 1625 C CA . ALA B 1 72 ? -8.82 -0.954 4.695 1 98.38 72 ALA B CA 1
ATOM 1626 C C . ALA B 1 72 ? -9.594 0.253 4.176 1 98.38 72 ALA B C 1
ATOM 1628 O O . ALA B 1 72 ? -10.5 0.75 4.844 1 98.38 72 ALA B O 1
ATOM 1629 N N . ILE B 1 73 ? -9.258 0.708 2.99 1 98.56 73 ILE B N 1
ATOM 1630 C CA . ILE B 1 73 ? -9.852 1.899 2.393 1 98.56 73 ILE B CA 1
ATOM 1631 C C . ILE B 1 73 ? -11.305 1.622 2.025 1 98.56 73 ILE B C 1
ATOM 1633 O O . ILE B 1 73 ? -12.109 2.551 1.896 1 98.56 73 ILE B O 1
ATOM 1637 N N . LYS B 1 74 ? -11.641 0.393 1.798 1 98 74 LYS B N 1
ATOM 1638 C CA . LYS B 1 74 ? -12.992 0.019 1.383 1 98 74 LYS B CA 1
ATOM 1639 C C . LYS B 1 74 ? -14.031 0.489 2.398 1 98 74 LYS B C 1
ATOM 1641 O O . LYS B 1 74 ? -15.102 0.977 2.023 1 98 74 LYS B O 1
ATOM 1646 N N . ALA B 1 75 ? -13.719 0.375 3.65 1 97.25 75 ALA B N 1
ATOM 1647 C CA . ALA B 1 75 ? -14.648 0.769 4.703 1 97.25 75 ALA B CA 1
ATOM 1648 C C . ALA B 1 75 ? -14.695 2.287 4.852 1 97.25 75 ALA B C 1
ATOM 1650 O O . ALA B 1 75 ? -13.703 2.973 4.617 1 97.25 75 ALA B O 1
ATOM 1651 N N . PRO B 1 76 ? -15.828 2.779 5.309 1 97.62 76 PRO B N 1
ATOM 1652 C CA . PRO B 1 76 ? -15.875 4.211 5.613 1 97.62 76 PRO B CA 1
ATOM 1653 C C . PRO B 1 76 ? -14.805 4.637 6.613 1 97.62 76 PRO B C 1
ATOM 1655 O O . PRO B 1 76 ? -14.516 3.904 7.562 1 97.62 76 PRO B O 1
ATOM 1658 N N . GLN B 1 77 ? -14.188 5.773 6.293 1 97.5 77 GLN B N 1
ATOM 1659 C CA . GLN B 1 77 ? -13.148 6.352 7.137 1 97.5 77 GLN B CA 1
ATOM 1660 C C . GLN B 1 77 ? -13.602 7.676 7.742 1 97.5 77 GLN B C 1
ATOM 1662 O O . GLN B 1 77 ? -14.125 8.539 7.035 1 97.5 77 GLN B O 1
ATOM 1667 N N . PRO B 1 78 ? -13.383 7.832 9.016 1 96.5 78 PRO B N 1
ATOM 1668 C CA . PRO B 1 78 ? -13.828 9.078 9.648 1 96.5 78 PRO B CA 1
ATOM 1669 C C . PRO B 1 78 ? -13.242 10.32 8.984 1 96.5 78 PRO B C 1
ATOM 1671 O O . PRO B 1 78 ? -12.016 10.445 8.875 1 96.5 78 PRO B O 1
ATOM 1674 N N . GLY B 1 79 ? -14.164 11.195 8.531 1 96.69 79 GLY B N 1
ATOM 1675 C CA . GLY B 1 79 ? -13.742 12.492 8.016 1 96.69 79 GLY B CA 1
ATOM 1676 C C . GLY B 1 79 ? -13.359 12.461 6.551 1 96.69 79 GLY B C 1
ATOM 1677 O O . GLY B 1 79 ? -13.102 13.5 5.949 1 96.69 79 GLY B O 1
ATOM 1678 N N . ILE B 1 80 ? -13.359 11.281 5.973 1 98.38 80 ILE B N 1
ATOM 1679 C CA . ILE B 1 80 ? -12.953 11.156 4.574 1 98.38 80 ILE B CA 1
ATOM 1680 C C . ILE B 1 80 ? -14.188 10.977 3.693 1 98.38 80 ILE B C 1
ATOM 1682 O O . ILE B 1 80 ? -15.039 10.125 3.967 1 98.38 80 ILE B O 1
ATOM 1686 N N . ALA B 1 81 ? -14.234 11.797 2.676 1 97.94 81 ALA B N 1
ATOM 1687 C CA . ALA B 1 81 ? -15.352 11.727 1.741 1 97.94 81 ALA B CA 1
ATOM 1688 C C . ALA B 1 81 ? -15.336 10.406 0.971 1 97.94 81 ALA B C 1
ATOM 1690 O O . ALA B 1 81 ? -14.273 9.93 0.565 1 97.94 81 ALA B O 1
ATOM 1691 N N . ASP B 1 82 ? -16.516 9.852 0.705 1 98 82 ASP B N 1
ATOM 1692 C CA . ASP B 1 82 ? -16.656 8.555 0.052 1 98 82 ASP B CA 1
ATOM 1693 C C . ASP B 1 82 ? -16.062 8.578 -1.354 1 98 82 ASP B C 1
ATOM 1695 O O . ASP B 1 82 ? -15.391 7.633 -1.769 1 98 82 ASP B O 1
ATOM 1699 N N . ASP B 1 83 ? -16.328 9.641 -2.078 1 98.31 83 ASP B N 1
ATOM 1700 C CA . ASP B 1 83 ? -15.844 9.711 -3.453 1 98.31 83 ASP B CA 1
ATOM 1701 C C . ASP B 1 83 ? -14.312 9.719 -3.504 1 98.31 83 ASP B C 1
ATOM 1703 O O . ASP B 1 83 ? -13.719 9.047 -4.344 1 98.31 83 ASP B O 1
ATOM 1707 N N . ALA B 1 84 ? -13.664 10.469 -2.629 1 98.25 84 ALA B N 1
ATOM 1708 C CA . ALA B 1 84 ? -12.203 10.523 -2.559 1 98.25 84 ALA B CA 1
ATOM 1709 C C . ALA B 1 84 ? -11.625 9.172 -2.15 1 98.25 84 ALA B C 1
ATOM 1711 O O . ALA B 1 84 ? -10.633 8.719 -2.729 1 98.25 84 ALA B O 1
ATOM 1712 N N . ARG B 1 85 ? -12.242 8.578 -1.15 1 98.44 85 ARG B N 1
ATOM 1713 C CA . ARG B 1 85 ? -11.844 7.262 -0.667 1 98.44 85 ARG B CA 1
ATOM 1714 C C . ARG B 1 85 ? -11.914 6.223 -1.782 1 98.44 85 ARG B C 1
ATOM 1716 O O . ARG B 1 85 ? -10.953 5.488 -2.016 1 98.44 85 ARG B O 1
ATOM 1723 N N . GLU B 1 86 ? -13.039 6.242 -2.504 1 98.56 86 GLU B N 1
ATOM 1724 C CA . GLU B 1 86 ? -13.258 5.262 -3.564 1 98.56 86 GLU B CA 1
ATOM 1725 C C . GLU B 1 86 ? -12.312 5.492 -4.734 1 98.56 86 GLU B C 1
ATOM 1727 O O . GLU B 1 86 ? -11.875 4.535 -5.379 1 98.56 86 GLU B O 1
ATOM 1732 N N . ALA B 1 87 ? -12 6.738 -5.074 1 98.81 87 ALA B N 1
ATOM 1733 C CA . ALA B 1 87 ? -11.047 7.047 -6.137 1 98.81 87 ALA B CA 1
ATOM 1734 C C . ALA B 1 87 ? -9.664 6.492 -5.812 1 98.81 87 ALA B C 1
ATOM 1736 O O . ALA B 1 87 ? -9.023 5.871 -6.664 1 98.81 87 ALA B O 1
ATOM 1737 N N . LEU B 1 88 ? -9.242 6.703 -4.582 1 98.88 88 LEU B N 1
ATOM 1738 C CA . LEU B 1 88 ? -7.941 6.168 -4.191 1 98.88 88 LEU B CA 1
ATOM 1739 C C . LEU B 1 88 ? -7.957 4.645 -4.191 1 98.88 88 LEU B C 1
ATOM 1741 O O . LEU B 1 88 ? -6.984 4.012 -4.609 1 98.88 88 LEU B O 1
ATOM 1745 N N . ARG B 1 89 ? -9.055 4.066 -3.678 1 98.88 89 ARG B N 1
ATOM 1746 C CA . ARG B 1 89 ? -9.156 2.609 -3.648 1 98.88 89 ARG B CA 1
ATOM 1747 C C . ARG B 1 89 ? -8.961 2.02 -5.043 1 98.88 89 ARG B C 1
ATOM 1749 O O . ARG B 1 89 ? -8.281 1.009 -5.207 1 98.88 89 ARG B O 1
ATOM 1756 N N . THR B 1 90 ? -9.539 2.676 -6.02 1 98.81 90 THR B N 1
ATOM 1757 C CA . THR B 1 90 ? -9.438 2.232 -7.406 1 98.81 90 THR B CA 1
ATOM 1758 C C . THR B 1 90 ? -7.988 2.285 -7.883 1 98.81 90 THR B C 1
ATOM 1760 O O . THR B 1 90 ? -7.516 1.361 -8.547 1 98.81 90 THR B O 1
ATOM 1763 N N . GLU B 1 91 ? -7.285 3.33 -7.559 1 98.94 91 GLU B N 1
ATOM 1764 C CA . GLU B 1 91 ? -5.883 3.469 -7.93 1 98.94 91 GLU B CA 1
ATOM 1765 C C . GLU B 1 91 ? -5.02 2.418 -7.238 1 98.94 91 GLU B C 1
ATOM 1767 O O . GLU B 1 91 ? -4.121 1.843 -7.855 1 98.94 91 GLU B O 1
ATOM 1772 N N . VAL B 1 92 ? -5.312 2.146 -5.984 1 98.94 92 VAL B N 1
ATOM 1773 C CA . VAL B 1 92 ? -4.555 1.161 -5.219 1 98.94 92 VAL B CA 1
ATOM 1774 C C . VAL B 1 92 ? -4.801 -0.234 -5.789 1 98.94 92 VAL B C 1
ATOM 1776 O O . VAL B 1 92 ? -3.873 -1.039 -5.898 1 98.94 92 VAL B O 1
ATOM 1779 N N . LYS B 1 93 ? -6.039 -0.509 -6.141 1 98.75 93 LYS B N 1
ATOM 1780 C CA . LYS B 1 93 ? -6.371 -1.776 -6.781 1 98.75 93 LYS B CA 1
ATOM 1781 C C . LYS B 1 93 ? -5.562 -1.976 -8.062 1 98.75 93 LYS B C 1
ATOM 1783 O O . LYS B 1 93 ? -5.07 -3.074 -8.328 1 98.75 93 LYS B O 1
ATOM 1788 N N . ALA B 1 94 ? -5.402 -0.939 -8.844 1 98.88 94 ALA B N 1
ATOM 1789 C CA . ALA B 1 94 ? -4.613 -1.015 -10.07 1 98.88 94 ALA B CA 1
ATOM 1790 C C . ALA B 1 94 ? -3.15 -1.33 -9.758 1 98.88 94 ALA B C 1
ATOM 1792 O O . ALA B 1 94 ? -2.518 -2.115 -10.469 1 98.88 94 ALA B O 1
ATOM 1793 N N . CYS B 1 95 ? -2.602 -0.696 -8.719 1 98.88 95 CYS B N 1
ATOM 1794 C CA . CYS B 1 95 ? -1.236 -0.989 -8.297 1 98.88 95 CYS B CA 1
ATOM 1795 C C . CYS B 1 95 ? -1.104 -2.439 -7.852 1 98.88 95 CYS B C 1
ATOM 1797 O O . CYS B 1 95 ? -0.109 -3.1 -8.156 1 98.88 95 CYS B O 1
ATOM 1799 N N . GLU B 1 96 ? -2.107 -2.932 -7.074 1 98.75 96 GLU B N 1
ATOM 1800 C CA . GLU B 1 96 ? -2.107 -4.312 -6.598 1 98.75 96 GLU B CA 1
ATOM 1801 C C . GLU B 1 96 ? -2.082 -5.297 -7.762 1 98.75 96 GLU B C 1
ATOM 1803 O O . GLU B 1 96 ? -1.283 -6.238 -7.773 1 98.75 96 GLU B O 1
ATOM 1808 N N . LEU B 1 97 ? -2.883 -5.039 -8.781 1 98.56 97 LEU B N 1
ATOM 1809 C CA . LEU B 1 97 ? -2.936 -5.887 -9.969 1 98.56 97 LEU B CA 1
ATOM 1810 C C . LEU B 1 97 ? -1.614 -5.848 -10.727 1 98.56 97 LEU B C 1
ATOM 1812 O O . LEU B 1 97 ? -1.144 -6.875 -11.219 1 98.56 97 LEU B O 1
ATOM 1816 N N . HIS B 1 98 ? -1.037 -4.703 -10.828 1 98.88 98 HIS B N 1
ATOM 1817 C CA . HIS B 1 98 ? 0.262 -4.57 -11.477 1 98.88 98 HIS B CA 1
ATOM 1818 C C . HIS B 1 98 ? 1.339 -5.34 -10.727 1 98.88 98 HIS B C 1
ATOM 1820 O O . HIS B 1 98 ? 2.199 -5.977 -11.336 1 98.88 98 HIS B O 1
ATOM 1826 N N . ALA B 1 99 ? 1.252 -5.277 -9.414 1 98.88 99 ALA B N 1
ATOM 1827 C CA . ALA B 1 99 ? 2.195 -6.035 -8.594 1 98.88 99 ALA B CA 1
ATOM 1828 C C . ALA B 1 99 ? 2.064 -7.535 -8.859 1 98.88 99 ALA B C 1
ATOM 1830 O O . ALA B 1 99 ? 3.066 -8.25 -8.93 1 98.88 99 ALA B O 1
ATOM 1831 N N . GLU B 1 100 ? 0.809 -8 -8.961 1 98.69 100 GLU B N 1
ATOM 1832 C CA . GLU B 1 100 ? 0.577 -9.406 -9.273 1 98.69 100 GLU B CA 1
ATOM 1833 C C . GLU B 1 100 ? 1.122 -9.773 -10.648 1 98.69 100 GLU B C 1
ATOM 1835 O O . GLU B 1 100 ? 1.704 -10.844 -10.828 1 98.69 100 GLU B O 1
ATOM 1840 N N . ARG B 1 101 ? 0.987 -8.867 -11.586 1 98.75 101 ARG B N 1
ATOM 1841 C CA . ARG B 1 101 ? 1.511 -9.094 -12.93 1 98.75 101 ARG B CA 1
ATOM 1842 C C . ARG B 1 101 ? 3.031 -9.195 -12.914 1 98.75 101 ARG B C 1
ATOM 1844 O O . ARG B 1 101 ? 3.605 -10.078 -13.555 1 98.75 101 ARG B O 1
ATOM 1851 N N . VAL B 1 102 ? 3.646 -8.336 -12.234 1 98.81 102 VAL B N 1
ATOM 1852 C CA . VAL B 1 102 ? 5.102 -8.352 -12.109 1 98.81 102 VAL B CA 1
ATOM 1853 C C . VAL B 1 102 ? 5.559 -9.695 -11.555 1 98.81 102 VAL B C 1
ATOM 1855 O O . VAL B 1 102 ? 6.508 -10.297 -12.062 1 98.81 102 VAL B O 1
ATOM 1858 N N . LEU B 1 103 ? 4.871 -10.156 -10.531 1 98.75 103 LEU B N 1
ATOM 1859 C CA . LEU B 1 103 ? 5.246 -11.43 -9.93 1 98.75 103 LEU B CA 1
ATOM 1860 C C . LEU B 1 103 ? 5.078 -12.57 -10.93 1 98.75 103 LEU B C 1
ATOM 1862 O O . LEU B 1 103 ? 5.984 -13.391 -11.094 1 98.75 103 LEU B O 1
ATOM 1866 N N . LEU B 1 104 ? 3.934 -12.633 -11.602 1 98.31 104 LEU B N 1
ATOM 1867 C CA . LEU B 1 104 ? 3.672 -13.703 -12.562 1 98.31 104 LEU B CA 1
ATOM 1868 C C . LEU B 1 104 ? 4.723 -13.711 -13.664 1 98.31 104 LEU B C 1
ATOM 1870 O O . LEU B 1 104 ? 5.215 -14.781 -14.047 1 98.31 104 LEU B O 1
ATOM 1874 N N . GLN B 1 105 ? 5.094 -12.594 -14.125 1 97.88 105 GLN B N 1
ATOM 1875 C CA . GLN B 1 105 ? 6.094 -12.5 -15.18 1 97.88 105 GLN B CA 1
ATOM 1876 C C . GLN B 1 105 ? 7.465 -12.945 -14.688 1 97.88 105 GLN B C 1
ATOM 1878 O O . GLN B 1 105 ? 8.211 -13.594 -15.414 1 97.88 105 GLN B O 1
ATOM 1883 N N . ALA B 1 106 ? 7.77 -12.547 -13.484 1 98 106 ALA B N 1
ATOM 1884 C CA . ALA B 1 106 ? 9.031 -12.992 -12.898 1 98 106 ALA B CA 1
ATOM 1885 C C . ALA B 1 106 ? 9.07 -14.508 -12.773 1 98 106 ALA B C 1
ATOM 1887 O O . ALA B 1 106 ? 10.078 -15.141 -13.117 1 98 106 ALA B O 1
ATOM 1888 N N . LEU B 1 107 ? 7.996 -15.086 -12.281 1 97.62 107 LEU B N 1
ATOM 1889 C CA . LEU B 1 107 ? 7.926 -16.531 -12.133 1 97.62 107 LEU B CA 1
ATOM 1890 C C . LEU B 1 107 ? 8.039 -17.234 -13.484 1 97.62 107 LEU B C 1
ATOM 1892 O O . LEU B 1 107 ? 8.719 -18.25 -13.609 1 97.62 107 LEU B O 1
ATOM 1896 N N . ALA B 1 108 ? 7.336 -16.672 -14.484 1 96.5 108 ALA B N 1
ATOM 1897 C CA . ALA B 1 108 ? 7.43 -17.234 -15.82 1 96.5 108 ALA B CA 1
ATOM 1898 C C . ALA B 1 108 ? 8.867 -17.234 -16.328 1 96.5 108 ALA B C 1
ATOM 1900 O O . ALA B 1 108 ? 9.281 -18.125 -17.062 1 96.5 108 ALA B O 1
ATOM 1901 N N . GLY B 1 109 ? 9.617 -16.234 -15.922 1 94.62 109 GLY B N 1
ATOM 1902 C CA . GLY B 1 109 ? 11.008 -16.109 -16.312 1 94.62 109 GLY B CA 1
ATOM 1903 C C . GLY B 1 109 ? 11.891 -17.203 -15.734 1 94.62 109 GLY B C 1
ATOM 1904 O O . GLY B 1 109 ? 13 -17.438 -16.234 1 94.62 109 GLY B O 1
ATOM 1905 N N . LEU B 1 110 ? 11.461 -17.766 -14.602 1 92.25 110 LEU B N 1
ATOM 1906 C CA . LEU B 1 110 ? 12.211 -18.844 -13.992 1 92.25 110 LEU B CA 1
ATOM 1907 C C . LEU B 1 110 ? 12.148 -20.109 -14.852 1 92.25 110 LEU B C 1
ATOM 1909 O O . LEU B 1 110 ? 12.992 -21 -14.719 1 92.25 110 LEU B O 1
ATOM 1913 N N . GLY B 1 111 ? 11.234 -20.109 -15.742 1 80.81 111 GLY B N 1
ATOM 1914 C CA . GLY B 1 111 ? 11.094 -21.281 -16.578 1 80.81 111 GLY B CA 1
ATOM 1915 C C . GLY B 1 111 ? 9.945 -22.188 -16.156 1 80.81 111 GLY B C 1
ATOM 1916 O O . GLY B 1 111 ? 9.047 -21.766 -15.438 1 80.81 111 GLY B O 1
ATOM 1917 N N . GLY B 1 112 ? 9.859 -23.266 -16.812 1 65 112 GLY B N 1
ATOM 1918 C CA . GLY B 1 112 ? 8.875 -24.297 -16.516 1 65 112 GLY B CA 1
ATOM 1919 C C . GLY B 1 112 ? 7.801 -24.422 -17.578 1 65 112 GLY B C 1
ATOM 1920 O O . GLY B 1 112 ? 6.758 -25.031 -17.359 1 65 112 GLY B O 1
ATOM 1921 N N . THR B 1 113 ? 8.094 -23.516 -18.688 1 65.94 113 THR B N 1
ATOM 1922 C CA . THR B 1 113 ? 7.148 -23.688 -19.781 1 65.94 113 THR B CA 1
ATOM 1923 C C . THR B 1 113 ? 7.27 -25.078 -20.391 1 65.94 113 THR B C 1
ATOM 1925 O O . THR B 1 113 ? 8.375 -25.594 -20.578 1 65.94 113 THR B O 1
ATOM 1928 N N . GLY B 1 114 ? 6.18 -25.812 -20.141 1 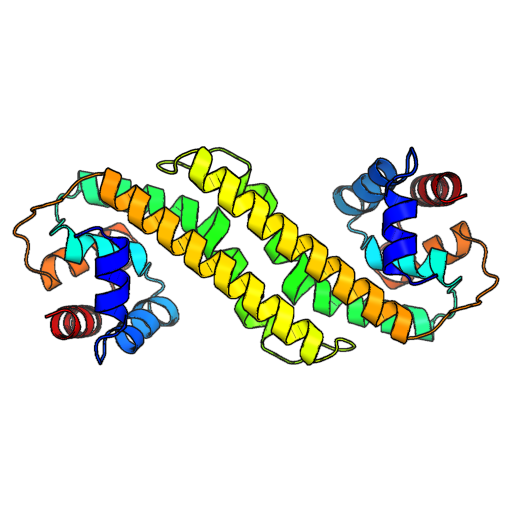64.44 114 GLY B N 1
ATOM 1929 C CA . GLY B 1 114 ? 6.281 -27.078 -20.844 1 64.44 114 GLY B CA 1
ATOM 1930 C C . GLY B 1 114 ? 6.266 -28.281 -19.906 1 64.44 114 GLY B C 1
ATOM 1931 O O . GLY B 1 114 ? 6.512 -29.406 -20.344 1 64.44 114 GLY B O 1
ATOM 1932 N N . GLY B 1 115 ? 6.137 -27.844 -18.641 1 67 115 GLY B N 1
ATOM 1933 C CA . GLY B 1 115 ? 6.113 -29.047 -17.844 1 67 115 GLY B CA 1
ATOM 1934 C C . GLY B 1 115 ? 4.816 -29.828 -17.969 1 67 115 GLY B C 1
ATOM 1935 O O . GLY B 1 115 ? 3.775 -29.266 -18.297 1 67 115 GLY B O 1
ATOM 1936 N N . GLY B 1 116 ? 4.812 -31.016 -18.281 1 81.94 116 GLY B N 1
ATOM 1937 C CA . GLY B 1 116 ? 3.754 -31.984 -18.5 1 81.94 116 GLY B CA 1
ATOM 1938 C C . GLY B 1 116 ? 3.049 -32.406 -17.234 1 81.94 116 GLY B C 1
ATOM 1939 O O . GLY B 1 116 ? 2.193 -33.281 -17.25 1 81.94 116 GLY B O 1
ATOM 1940 N N . THR B 1 117 ? 3.348 -31.703 -16.109 1 91.5 117 THR B N 1
ATOM 1941 C CA . THR B 1 117 ? 2.744 -32.094 -14.836 1 91.5 117 THR B CA 1
ATOM 1942 C C . THR B 1 117 ? 1.267 -31.719 -14.805 1 91.5 117 THR B C 1
ATOM 1944 O O . THR B 1 117 ? 0.901 -30.594 -15.164 1 91.5 117 THR B O 1
ATOM 1947 N N . PRO B 1 118 ? 0.446 -32.719 -14.422 1 94.44 118 PRO B N 1
ATOM 1948 C CA . PRO B 1 118 ? -0.972 -32.375 -14.273 1 94.44 118 PRO B CA 1
ATOM 1949 C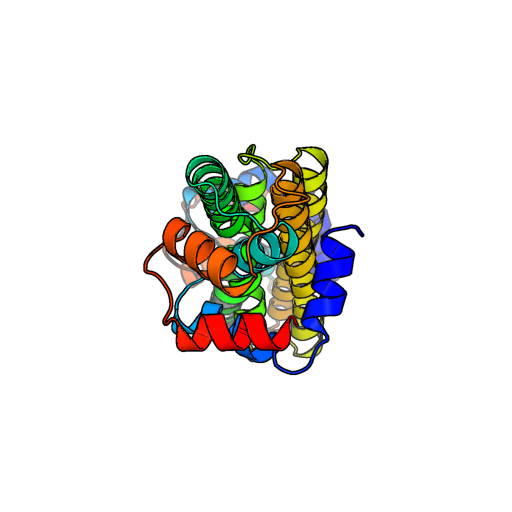 C . PRO B 1 118 ? -1.203 -31.219 -13.305 1 94.44 118 PRO B C 1
ATOM 1951 O O . PRO B 1 118 ? -0.471 -31.078 -12.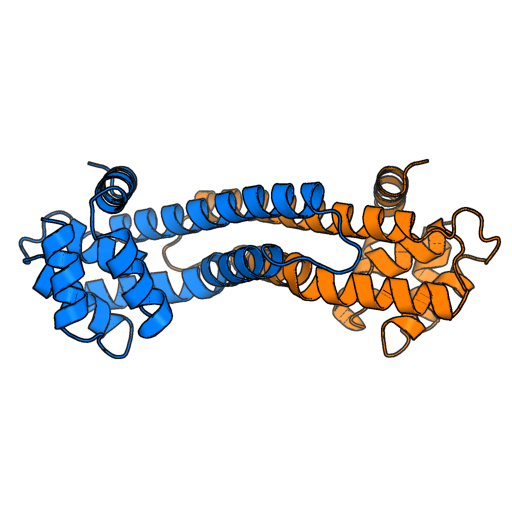328 1 94.44 118 PRO B O 1
ATOM 1954 N N . ALA B 1 119 ? -2.252 -30.484 -13.531 1 95.88 119 ALA B N 1
ATOM 1955 C CA . ALA B 1 119 ? -2.525 -29.25 -12.805 1 95.88 119 ALA B CA 1
ATOM 1956 C C . ALA B 1 119 ? -2.578 -29.484 -11.297 1 95.88 119 ALA B C 1
ATOM 1958 O O . ALA B 1 119 ? -1.958 -28.75 -10.523 1 95.88 119 ALA B O 1
ATOM 1959 N N . LEU B 1 120 ? -3.299 -30.5 -10.906 1 97.69 120 LEU B N 1
ATOM 1960 C CA . LEU B 1 120 ? -3.453 -30.75 -9.477 1 97.69 120 LEU B CA 1
ATOM 1961 C C . LEU B 1 120 ? -2.109 -31.062 -8.828 1 97.69 120 LEU B C 1
ATOM 1963 O O . LEU B 1 120 ? -1.819 -30.594 -7.727 1 97.69 120 LEU B O 1
ATOM 1967 N N . GLU B 1 121 ? -1.297 -31.828 -9.461 1 97.06 121 GLU B N 1
ATOM 1968 C CA . GLU B 1 121 ? 0.026 -32.156 -8.945 1 97.06 121 GLU B CA 1
ATOM 1969 C C . GLU B 1 121 ? 0.913 -30.922 -8.859 1 97.06 121 GLU B C 1
ATOM 1971 O O . GLU B 1 121 ? 1.635 -30.734 -7.875 1 97.06 121 GLU B O 1
ATOM 1976 N N . ALA B 1 122 ? 0.877 -30.125 -9.852 1 97.12 122 ALA B N 1
ATOM 1977 C CA . ALA B 1 122 ? 1.649 -28.875 -9.859 1 97.12 122 ALA B CA 1
ATOM 1978 C C . ALA B 1 122 ? 1.205 -27.953 -8.727 1 97.12 122 ALA B C 1
ATOM 1980 O O . ALA B 1 122 ? 2.039 -27.359 -8.047 1 97.12 122 ALA B O 1
ATOM 1981 N N . LEU B 1 123 ? -0.138 -27.859 -8.547 1 98.31 123 LEU B N 1
ATOM 1982 C CA . LEU B 1 123 ? -0.69 -27.031 -7.484 1 98.31 123 LEU B CA 1
ATOM 1983 C C . LEU B 1 123 ? -0.257 -27.531 -6.113 1 98.31 123 LEU B C 1
ATOM 1985 O O . LEU B 1 123 ? 0.113 -26.734 -5.242 1 98.31 123 LEU B O 1
ATOM 1989 N N . GLU B 1 124 ? -0.279 -28.797 -5.98 1 98.38 124 GLU B N 1
ATOM 1990 C CA . GLU B 1 124 ? 0.128 -29.391 -4.711 1 98.38 124 GLU B CA 1
ATOM 1991 C C . GLU B 1 124 ? 1.603 -29.125 -4.422 1 98.38 124 GLU B C 1
ATOM 1993 O O . GLU B 1 124 ? 1.971 -28.797 -3.293 1 98.38 124 GLU B O 1
ATOM 1998 N N . ALA B 1 125 ? 2.41 -29.297 -5.41 1 97.75 125 ALA B N 1
ATOM 1999 C CA . ALA B 1 125 ? 3.844 -29.078 -5.258 1 97.75 125 ALA B CA 1
ATOM 2000 C C . ALA B 1 125 ? 4.133 -27.609 -4.926 1 97.75 125 ALA B C 1
ATOM 2002 O O . ALA B 1 125 ? 4.961 -27.312 -4.062 1 97.75 125 ALA B O 1
ATOM 2003 N N . ALA B 1 126 ? 3.439 -26.719 -5.598 1 98.25 126 ALA B N 1
ATOM 2004 C CA . ALA B 1 126 ? 3.621 -25.281 -5.348 1 98.25 126 ALA B CA 1
ATOM 2005 C C . ALA B 1 126 ? 3.148 -24.922 -3.943 1 98.25 126 ALA B C 1
ATOM 2007 O O . ALA B 1 126 ? 3.795 -24.125 -3.256 1 98.25 126 ALA B O 1
ATOM 2008 N N . SER B 1 127 ? 1.989 -25.422 -3.545 1 98.75 127 SER B N 1
ATOM 2009 C CA . SER B 1 127 ? 1.473 -25.188 -2.199 1 98.75 127 SER B CA 1
ATOM 2010 C C . SER B 1 127 ? 2.471 -25.641 -1.14 1 98.75 127 SER B C 1
ATOM 2012 O O . SER B 1 127 ? 2.713 -24.938 -0.163 1 98.75 127 SER B O 1
ATOM 2014 N N . ALA B 1 128 ? 3.088 -26.781 -1.387 1 98.38 128 ALA B N 1
ATOM 2015 C CA . ALA B 1 128 ? 4.059 -27.328 -0.447 1 98.38 128 ALA B CA 1
ATOM 2016 C C . ALA B 1 128 ? 5.309 -26.453 -0.369 1 98.38 128 ALA B C 1
ATOM 2018 O O . ALA B 1 128 ? 5.918 -26.328 0.695 1 98.38 128 ALA B O 1
ATOM 2019 N N . ALA B 1 129 ? 5.684 -25.953 -1.46 1 98.38 129 ALA B N 1
ATOM 2020 C CA . ALA B 1 129 ? 6.859 -25.094 -1.49 1 98.38 129 ALA B CA 1
ATOM 2021 C C . ALA B 1 129 ? 6.59 -23.766 -0.78 1 98.38 129 ALA B C 1
ATOM 2023 O O . ALA B 1 129 ? 7.512 -23.125 -0.268 1 98.38 129 ALA B O 1
ATOM 2024 N N . TRP B 1 130 ? 5.367 -23.344 -0.715 1 98.56 130 TRP B N 1
ATOM 2025 C CA . TRP B 1 130 ? 4.977 -22.078 -0.125 1 98.56 130 TRP B CA 1
ATOM 2026 C C . TRP B 1 130 ? 4.945 -22.156 1.396 1 98.56 130 TRP B C 1
ATOM 2028 O O . TRP B 1 130 ? 5.5 -21.297 2.088 1 98.56 130 TRP B O 1
ATOM 2038 N N . GLY B 1 131 ? 4.32 -23.125 1.853 1 97.31 131 GLY B N 1
ATOM 2039 C CA . GLY B 1 131 ? 4.082 -23.328 3.271 1 97.31 131 GLY B CA 1
ATOM 2040 C C . GLY B 1 131 ? 3.227 -24.547 3.561 1 97.31 131 GLY B C 1
ATOM 2041 O O . GLY B 1 131 ? 3.326 -25.562 2.865 1 97.31 131 GLY B O 1
ATOM 2042 N N . PRO B 1 132 ? 2.523 -24.484 4.723 1 97.31 132 PRO B N 1
ATOM 2043 C CA . PRO B 1 132 ? 1.608 -25.609 4.945 1 97.31 132 PRO B CA 1
ATOM 2044 C C . PRO B 1 132 ? 0.694 -25.875 3.75 1 97.31 132 PRO B C 1
ATOM 2046 O O . PRO B 1 132 ? 0.01 -24.953 3.281 1 97.31 132 PRO B O 1
ATOM 2049 N N . VAL B 1 133 ? 0.708 -27.047 3.336 1 98.06 133 VAL B N 1
ATOM 2050 C CA . VAL B 1 133 ? -0.011 -27.406 2.115 1 98.06 133 VAL B CA 1
ATOM 2051 C C . VAL B 1 133 ? -1.512 -27.219 2.328 1 98.06 133 VAL B C 1
ATOM 2053 O O . VAL B 1 133 ? -2.053 -27.625 3.361 1 98.06 133 VAL B O 1
ATOM 2056 N N . ALA B 1 134 ? -2.135 -26.547 1.439 1 98.62 134 ALA B N 1
ATOM 2057 C CA . ALA B 1 134 ? -3.586 -26.391 1.482 1 98.62 134 ALA B CA 1
ATOM 2058 C C . ALA B 1 134 ? -4.285 -27.734 1.336 1 98.62 134 ALA B C 1
ATOM 2060 O O . ALA B 1 134 ? -3.713 -28.688 0.787 1 98.62 134 ALA B O 1
ATOM 2061 N N . PRO B 1 135 ? -5.477 -27.844 1.83 1 98.44 135 PRO B N 1
ATOM 2062 C CA . PRO B 1 135 ? -6.219 -29.094 1.651 1 98.44 135 PRO B CA 1
ATOM 2063 C C . PRO B 1 135 ? -6.359 -29.484 0.184 1 98.44 135 PRO B C 1
ATOM 2065 O O . PRO B 1 135 ? -6.625 -28.641 -0.668 1 98.44 135 PRO B O 1
ATOM 2068 N N . ARG B 1 136 ? -6.203 -30.781 -0.1 1 98.19 136 ARG B N 1
ATOM 2069 C CA . ARG B 1 136 ? -6.219 -31.297 -1.468 1 98.19 136 ARG B CA 1
ATOM 2070 C C . ARG B 1 136 ? -7.527 -30.938 -2.17 1 98.19 136 ARG B C 1
ATOM 2072 O O . ARG B 1 136 ? -7.531 -30.625 -3.361 1 98.19 136 ARG B O 1
ATOM 2079 N N . ARG B 1 137 ? -8.578 -30.984 -1.438 1 97.88 137 ARG B N 1
ATOM 2080 C CA . ARG B 1 137 ? -9.883 -30.703 -2.035 1 97.88 137 ARG B CA 1
ATOM 2081 C C . ARG B 1 137 ? -9.938 -29.281 -2.604 1 97.88 137 ARG B C 1
ATOM 2083 O O . ARG B 1 137 ? -10.508 -29.062 -3.672 1 97.88 137 ARG B O 1
ATOM 2090 N N . VAL B 1 138 ? -9.391 -28.344 -1.879 1 98.31 138 VAL B N 1
ATOM 2091 C CA . VAL B 1 138 ? -9.422 -26.953 -2.318 1 98.31 138 VAL B CA 1
ATOM 2092 C C . VAL B 1 138 ? -8.531 -26.781 -3.543 1 98.31 138 VAL B C 1
ATOM 2094 O O . VAL B 1 138 ? -8.898 -26.078 -4.488 1 98.31 138 VAL B O 1
ATOM 2097 N N . LEU B 1 139 ? -7.371 -27.406 -3.559 1 98.81 139 LEU B N 1
ATOM 2098 C CA . LEU B 1 139 ? -6.48 -27.359 -4.715 1 98.81 139 LEU B CA 1
ATOM 2099 C C . LEU B 1 139 ? -7.125 -28.047 -5.918 1 98.81 139 LEU B C 1
ATOM 2101 O O . LEU B 1 139 ? -6.977 -27.578 -7.051 1 98.81 139 LEU B O 1
ATOM 2105 N N . ALA B 1 140 ? -7.852 -29.156 -5.656 1 98.62 140 ALA B N 1
ATOM 2106 C CA . ALA B 1 140 ? -8.547 -29.875 -6.719 1 98.62 140 ALA B CA 1
ATOM 2107 C C . ALA B 1 140 ? -9.648 -29.016 -7.332 1 98.62 140 ALA B C 1
ATOM 2109 O O . ALA B 1 140 ? -9.914 -29.094 -8.531 1 98.62 140 ALA B O 1
ATOM 2110 N N . ASP B 1 141 ? -10.305 -28.234 -6.5 1 98.38 141 ASP B N 1
ATOM 2111 C CA . ASP B 1 141 ? -11.312 -27.297 -7.008 1 98.38 141 ASP B CA 1
ATOM 2112 C C . ASP B 1 141 ? -10.703 -26.328 -8.008 1 98.38 141 ASP B C 1
ATOM 2114 O O . ASP B 1 141 ? -11.281 -26.062 -9.07 1 98.38 141 ASP B O 1
ATOM 2118 N N . LEU B 1 142 ? -9.531 -25.75 -7.641 1 98.69 142 LEU B N 1
ATOM 2119 C CA . LEU B 1 142 ? -8.859 -24.828 -8.555 1 98.69 142 LEU B CA 1
ATOM 2120 C C . LEU B 1 142 ? -8.422 -25.547 -9.828 1 98.69 142 LEU B C 1
ATOM 2122 O O . LEU B 1 142 ? -8.648 -25.047 -10.93 1 98.69 142 LEU B O 1
ATOM 2126 N N . ALA B 1 143 ? -7.867 -26.734 -9.68 1 98.31 143 ALA B N 1
ATOM 2127 C CA . ALA B 1 143 ? -7.422 -27.5 -10.836 1 98.31 143 ALA B CA 1
ATOM 2128 C C . ALA B 1 143 ? -8.578 -27.781 -11.789 1 98.31 143 ALA B C 1
ATOM 2130 O O . ALA B 1 143 ? -8.445 -27.625 -13.008 1 98.31 143 ALA B O 1
ATOM 2131 N N . ALA B 1 144 ? -9.68 -28.203 -11.234 1 97.81 144 ALA B N 1
ATOM 2132 C CA . ALA B 1 144 ? -10.867 -28.516 -12.031 1 97.81 144 ALA B CA 1
ATOM 2133 C C . ALA B 1 144 ? -11.367 -27.266 -12.766 1 97.81 144 ALA B C 1
ATOM 2135 O O . ALA B 1 144 ? -11.742 -27.344 -13.938 1 97.81 144 ALA B O 1
ATOM 2136 N N . ALA B 1 145 ? -11.359 -26.141 -12.07 1 97.81 145 ALA B N 1
ATOM 2137 C CA . ALA B 1 145 ? -11.844 -24.906 -12.656 1 97.81 145 ALA B CA 1
ATOM 2138 C C . ALA B 1 145 ? -10.922 -24.406 -13.766 1 97.81 145 ALA B C 1
ATOM 2140 O O . ALA B 1 145 ? -11.359 -23.734 -14.695 1 97.81 145 ALA B O 1
ATOM 2141 N N . LEU B 1 146 ? -9.625 -24.734 -13.633 1 96.56 146 LEU B N 1
ATOM 2142 C CA . LEU B 1 146 ? -8.641 -24.328 -14.625 1 96.56 146 LEU B CA 1
ATOM 2143 C C . LEU B 1 146 ? -8.734 -25.172 -15.883 1 96.56 146 LEU B C 1
ATOM 2145 O O . LEU B 1 146 ? -8.312 -24.75 -16.953 1 96.56 146 LEU B O 1
ATOM 2149 N N . GLY B 1 147 ? -9.391 -26.344 -15.766 1 87.69 147 GLY B N 1
ATOM 2150 C CA . GLY B 1 147 ? -9.57 -27.234 -16.891 1 87.69 147 GLY B CA 1
ATOM 2151 C C . GLY B 1 147 ? -8.5 -28.312 -16.984 1 87.69 147 GLY B C 1
ATOM 2152 O O . GLY B 1 147 ? -7.328 -28.047 -16.688 1 87.69 147 GLY B O 1
#

Sequence (294 aa):
MDIWDWALAAYGRPGVPEACLALQDDHGQNTCLLLWAAWAGASGPELLRRAAETARAWEAAAVLPLRQARRAIKAPQPGIADDAREALRTEVKACELHAERVLLQALAGLGGTGGGTPALEALEAASAAWGPVAPRRVLADLAAALGMDIWDWALAAYGRPGVPEACLALQDDHGQNTCLLLWAAWAGASGPELLRRAAETARAWEAAAVLPLRQARRAIKAPQPGIADDAREALRTEVKACELHAERVLLQALAGLGGTGGGTPALEALEAASAAWGPVAPRRVLADLAAALG

InterPro domains:
  IPR012659 Conserved hypothetical protein CHP02444 [PF09523] (2-107)
  IPR012659 Conserved hypothetical protein CHP02444 [TIGR02444] (2-108)

Secondary structure (DSSP, 8-state):
--HHHHHHHHHTSTTHHHHHHHHHHHH---HHHHHHHHHHT---HHHHHHHHHHHHHHIIIIIHHHHHHHHHHHS--TT--HHHHHHHHHHHHHHHHHHHHHHHHHHHHT--TT----HHHHHHHHHHHHSSPPPHHHHHHHHHHH-/--HHHHHHHHHTSTTHHHHHHHHHHHH---HHHHHHHHHHT---HHHHHHHHHHHHHHIIIIIHHHHHHHHHHHS--TT--HHHHHHHHHHHHHHHHHHHHHHHHHHHHT--TT----HHHHHHHHHHHHSSPPPHHHHHHHHHHH-

pLDDT: mean 96.33, std 5.89, range [64.44, 98.94]

Foldseek 3Di:
DQLLVLVVVLCPFPQQVVLLCCCCVVVVDDVLLLSLLLQLVDQDLVLLLVLLVLSVVLCVVFQVVLVVLLVVLCDDDPPDDPVVSVVVSVVSVVSNSVSSVVSNNVSVVSHSRPNPHQSLNSSQNNQVSNDPGDDSVSSVSNSVRSD/DQLLVLVVVLCPFPQQVVLLCCCCVVVVDDSLLLSLLLQLVDQDLVLLLVLLVLSVVLCVVFQVVLVVLLVVLPDDDPPDDPVVSVVVSVVSVVSNSVSSVVSNNVSVVSHRRPRPHQSLNSNQNNQVSNDPGDDSVSSVSNSVRSD

Radius of gyration: 23.05 Å; Cα contacts (8 Å, |Δi|>4): 432; chains: 2; bounding box: 33×66×47 Å

Nearest PDB structures (foldseek):
  4w4k-assembly2_C  TM=2.949E-01  e=3.297E+00  Mycobacterium tuberculosis str. Erdman = ATCC 35801
  4w4k-assembly2_C  TM=2.948E-01  e=1.822E+00  Mycobacterium tuberculosis str. Erdman = ATCC 35801

Organism: Phenylobacterium zucineum (strain HLK1) (NCBI:txid450851)

Solvent-accessible surface area (backbone atoms only — not comparable to full-atom values): 14902 Å² total; per-residue (Å²): 131,58,66,63,62,50,49,56,55,44,50,68,31,75,54,24,52,61,33,46,48,46,39,33,76,74,50,69,44,58,56,56,56,33,52,46,17,37,73,16,11,31,66,53,67,68,60,38,44,53,43,32,52,31,48,51,56,46,34,67,26,39,36,48,28,32,49,50,20,35,58,47,41,69,47,91,48,71,72,52,55,65,68,63,42,50,53,50,32,53,52,35,47,51,50,33,51,48,44,51,47,52,49,42,52,32,47,56,68,76,47,39,78,72,36,83,43,54,40,49,59,5,32,51,45,35,32,48,48,64,44,78,59,60,59,64,68,57,48,43,49,31,30,60,38,69,101,131,56,66,63,62,49,49,55,55,46,50,67,30,74,55,24,51,61,33,46,47,45,40,32,74,76,50,69,46,59,56,58,58,32,52,47,17,38,72,16,10,32,65,53,66,69,60,37,44,53,44,32,53,31,48,52,55,46,34,66,26,39,36,50,28,30,48,50,21,33,58,47,41,68,47,91,48,71,72,53,56,66,69,61,41,51,53,50,32,53,54,35,46,53,49,31,52,50,45,50,46,53,49,42,54,32,46,56,70,75,48,39,80,73,36,84,43,54,40,48,59,5,31,51,46,35,31,48,49,66,44,79,59,60,61,65,69,56,49,42,48,33,28,60,38,68,101